Protein AF-A0A7X7D6L6-F1 (afdb_monomer)

Secondary structure (DSSP, 8-state):
--THHHHHHHHHHHHHHHHHHS-SSS----SS----TTGGGS---SSS---PPPSS-TTPPPP-PPPP-TT-SS---S--BS-S-S---TT--GGGB-HHHIIIIIHHHHHHHHHHHHHHHHHHHHHHH-HHHHHHHHHHHIIIIIHHHHHHHHHHHS--PSPP--TTTT--GGGGGGSPP---STTSTTS-GGGS-HHHHHHHHHHHHHHHHHHHHHHHHHHHHHH-HHHHHHHHHHHIIIIIHHHHHHHHHHHH-----SHHHHHHHHHT-TTS-BTTTEEEEEEEEETTEEEEEEEEEHHHHHHHHTT-HHHHHHHHHHHHHHHHHHHHHHH-TT----------

Mean predicted aligned error: 10.09 Å

pLDDT: mean 78.92, std 16.54, range [34.16, 96.88]

Foldseek 3Di:
DDPVVPVVVVLVVLLVVVLVLPQQFLPPPDPAQDADPVVVVFPDDLDDFFFDDFPDDPPDDDPLDDWQDQLPLPDCPVAADLFQQDFFDLNHHLLNHHLCLLQVFLLVLLVLLLVLLLVLLLVLCCVVPNNVVSLVLLVQLCPSFQVVCVVVLCVQQAPPDDDDDQPCPPPDPVCVSPDDGDDCDPPHPPPRSSVDDSSSSSSNSVSSLRSSSSSLSSSLSSCRSVPGNVRSLVSVLCSVLPTSLVSLQVSSCVSHVLVFQAPSSVLVSQCSPSNNDDDRAFGWGWDPPDRRDIDIDTSDHSLCSSCVSNVHVSVLSNCQRHRVQVSVQSSSCVRPVPRDDHRNDTDD

Radius of gyration: 21.15 Å; Cα contacts (8 Å, |Δi|>4): 428; chains: 1; bounding box: 46×56×63 Å

Structure (mmCIF, N/CA/C/O backbone):
data_AF-A0A7X7D6L6-F1
#
_entry.id   AF-A0A7X7D6L6-F1
#
loop_
_atom_site.group_PDB
_atom_site.id
_atom_site.type_symbol
_atom_site.label_atom_id
_atom_site.label_alt_id
_atom_site.label_comp_id
_atom_site.label_asym_id
_atom_site.label_entity_id
_atom_site.label_seq_id
_atom_site.pdbx_PDB_ins_code
_atom_site.Cartn_x
_atom_site.Cartn_y
_atom_site.Cartn_z
_atom_site.occupancy
_atom_site.B_iso_or_equiv
_atom_site.auth_seq_id
_atom_site.auth_comp_id
_atom_site.auth_asym_id
_atom_site.auth_atom_id
_atom_site.pdbx_PDB_model_num
ATOM 1 N N . MET A 1 1 ? 17.604 17.645 -42.819 1.00 42.59 1 MET A N 1
ATOM 2 C CA . MET A 1 1 ? 16.478 17.076 -42.059 1.00 42.59 1 MET A CA 1
ATOM 3 C C . MET A 1 1 ? 17.062 15.896 -41.332 1.00 42.59 1 MET A C 1
ATOM 5 O O . MET A 1 1 ? 17.534 14.982 -41.995 1.00 42.59 1 MET A O 1
ATOM 9 N N . ASP A 1 2 ? 17.229 16.051 -40.026 1.00 35.56 2 ASP A N 1
ATOM 10 C CA . ASP A 1 2 ? 17.882 15.066 -39.174 1.00 35.56 2 ASP A CA 1
ATOM 11 C C . ASP A 1 2 ? 16.851 13.970 -38.853 1.00 35.56 2 ASP A C 1
ATOM 13 O O . ASP A 1 2 ? 15.813 14.302 -38.280 1.00 35.56 2 ASP A O 1
ATOM 17 N N . PRO A 1 3 ? 17.052 12.707 -39.268 1.00 34.16 3 PRO A N 1
ATOM 18 C CA . PRO A 1 3 ? 16.069 11.645 -39.046 1.00 34.16 3 PRO A CA 1
ATOM 19 C C . PRO A 1 3 ? 15.824 11.371 -37.555 1.00 34.16 3 PRO A C 1
ATOM 21 O O . PRO A 1 3 ? 14.748 10.913 -37.189 1.00 34.16 3 PRO A O 1
ATOM 24 N N . ASN A 1 4 ? 16.780 11.731 -36.692 1.00 37.12 4 ASN A N 1
ATOM 25 C CA . ASN A 1 4 ? 16.684 11.534 -35.247 1.00 37.12 4 ASN A CA 1
ATOM 26 C C . ASN A 1 4 ? 15.754 12.531 -34.542 1.00 37.12 4 ASN A C 1
ATOM 28 O O . ASN A 1 4 ? 15.430 12.321 -33.379 1.00 37.12 4 ASN A O 1
ATOM 32 N N . SER A 1 5 ? 15.326 13.618 -35.199 1.00 42.25 5 SER A N 1
ATOM 33 C CA . SER A 1 5 ? 14.487 14.628 -34.538 1.00 42.25 5 SER A CA 1
ATOM 34 C C . SER A 1 5 ? 13.003 14.267 -34.508 1.00 42.25 5 SER A C 1
ATOM 36 O O . SER A 1 5 ? 12.242 14.955 -33.840 1.00 42.25 5 SER A O 1
ATOM 38 N N . THR A 1 6 ? 12.582 13.257 -35.276 1.00 38.47 6 THR A N 1
ATOM 39 C CA . THR A 1 6 ? 11.158 12.898 -35.426 1.00 38.47 6 THR A CA 1
ATOM 40 C C . THR A 1 6 ? 10.804 11.720 -34.515 1.00 38.47 6 THR A C 1
ATOM 42 O O . THR A 1 6 ? 9.862 11.835 -33.742 1.00 38.47 6 THR A O 1
ATOM 45 N N . GLU A 1 7 ? 11.649 10.679 -34.460 1.00 37.38 7 GLU A N 1
ATOM 46 C CA . GLU A 1 7 ? 11.515 9.569 -33.493 1.00 37.38 7 GLU A CA 1
ATOM 47 C C . GLU A 1 7 ? 11.599 10.045 -32.033 1.00 37.38 7 GLU A C 1
ATOM 49 O O . GLU A 1 7 ? 10.847 9.581 -31.181 1.00 37.38 7 GLU A O 1
ATOM 54 N N . SER A 1 8 ? 12.468 11.019 -31.728 1.00 41.66 8 SER A N 1
ATOM 55 C CA . SER A 1 8 ? 12.561 11.575 -30.372 1.00 41.66 8 SER A CA 1
ATOM 56 C C . SER A 1 8 ? 11.346 12.423 -29.989 1.00 41.66 8 SER A C 1
ATOM 58 O O . SER A 1 8 ?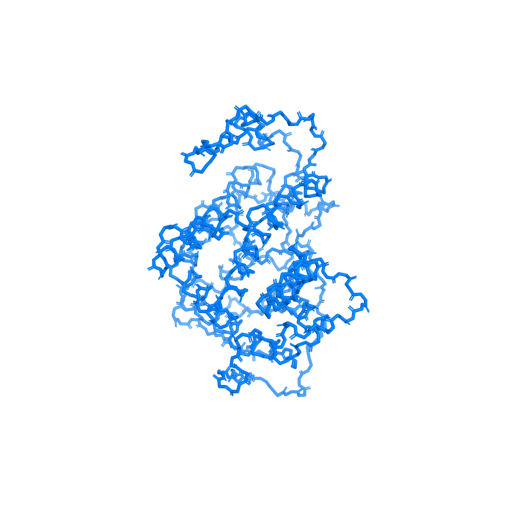 11.079 12.597 -28.808 1.00 41.66 8 SER A O 1
ATOM 60 N N . GLN A 1 9 ? 10.643 13.006 -30.965 1.00 35.34 9 GLN A N 1
ATOM 61 C CA . GLN A 1 9 ? 9.447 13.818 -30.722 1.00 35.34 9 GLN A CA 1
ATOM 62 C C . GLN A 1 9 ? 8.195 12.946 -30.579 1.00 35.34 9 GLN A C 1
ATOM 64 O O . GLN A 1 9 ? 7.362 13.245 -29.731 1.00 35.34 9 GLN A O 1
ATOM 69 N N . GLU A 1 10 ? 8.096 11.846 -31.331 1.00 39.06 10 GLU A N 1
ATOM 70 C CA . GLU A 1 10 ? 7.028 10.846 -31.184 1.00 39.06 10 GLU A CA 1
ATOM 71 C C . GLU A 1 10 ? 7.151 10.065 -29.865 1.00 39.06 10 GLU A C 1
ATOM 73 O O . GLU A 1 10 ? 6.155 9.887 -29.169 1.00 39.06 10 GLU A O 1
ATOM 78 N N . ALA A 1 11 ? 8.367 9.685 -29.452 1.00 42.91 11 ALA A N 1
ATOM 79 C CA . ALA A 1 11 ? 8.592 9.026 -28.161 1.00 42.91 11 ALA A CA 1
ATOM 80 C C . ALA A 1 11 ? 8.271 9.929 -26.953 1.00 42.91 11 ALA A C 1
ATOM 82 O O . ALA A 1 11 ? 7.794 9.442 -25.933 1.00 42.91 11 ALA A O 1
ATOM 83 N N . VAL A 1 12 ? 8.515 11.242 -27.060 1.00 44.72 12 VAL A N 1
ATOM 84 C CA . VAL A 1 12 ? 8.164 12.221 -26.014 1.00 44.72 12 VAL A CA 1
ATOM 85 C C . VAL A 1 12 ? 6.653 12.477 -25.981 1.00 44.72 12 VAL A C 1
ATOM 87 O O . VAL A 1 12 ? 6.075 12.506 -24.901 1.00 44.72 12 VAL A O 1
ATOM 90 N N . ALA A 1 13 ? 5.995 12.574 -27.141 1.00 44.78 13 ALA A N 1
ATOM 91 C CA . ALA A 1 13 ? 4.538 12.711 -27.218 1.00 44.78 13 ALA A CA 1
ATOM 92 C C . ALA A 1 13 ? 3.795 11.490 -26.636 1.00 44.78 13 ALA A C 1
ATOM 94 O O . ALA A 1 13 ? 2.829 11.669 -25.899 1.00 44.78 13 ALA A O 1
ATOM 95 N N . GLY A 1 14 ? 4.283 10.267 -26.882 1.00 47.78 14 GLY A N 1
ATOM 96 C CA . GLY A 1 14 ? 3.712 9.051 -26.285 1.00 47.78 14 GLY A CA 1
ATOM 97 C C . GLY A 1 14 ? 3.912 8.947 -24.766 1.00 47.78 14 GLY A C 1
ATOM 98 O O . GLY A 1 14 ? 3.090 8.354 -24.075 1.00 47.78 14 GLY A O 1
ATOM 99 N N . ILE A 1 15 ? 4.966 9.558 -24.208 1.00 52.25 15 ILE A N 1
ATOM 100 C CA . ILE A 1 15 ? 5.156 9.643 -22.749 1.00 52.25 15 ILE A CA 1
ATOM 101 C C . ILE A 1 15 ? 4.142 10.605 -22.124 1.00 52.25 15 ILE A C 1
ATOM 103 O O . ILE A 1 15 ? 3.559 10.269 -21.096 1.00 52.25 15 ILE A O 1
ATOM 107 N N . ASP A 1 16 ? 3.895 11.763 -22.738 1.00 53.56 16 ASP A N 1
ATOM 108 C CA . ASP A 1 16 ? 2.907 12.726 -22.236 1.00 53.56 16 ASP A CA 1
ATOM 109 C C . ASP A 1 16 ? 1.474 12.156 -22.301 1.00 53.56 16 ASP A C 1
ATOM 111 O O . ASP A 1 16 ? 0.698 12.331 -21.359 1.00 53.56 16 ASP A O 1
ATOM 115 N N . GLU A 1 17 ? 1.131 11.414 -23.363 1.00 54.09 17 GLU A N 1
ATOM 116 C CA . GLU A 1 17 ? -0.145 10.688 -23.475 1.00 54.09 17 GLU A CA 1
ATOM 117 C C . GLU A 1 17 ? -0.249 9.547 -22.446 1.00 54.09 17 GLU A C 1
ATOM 119 O O . GLU A 1 17 ? -1.267 9.439 -21.758 1.00 54.09 17 GLU A O 1
ATOM 124 N N . LEU A 1 18 ? 0.819 8.768 -22.228 1.00 54.56 18 LEU A N 1
ATOM 125 C CA . LEU A 1 18 ? 0.865 7.751 -21.173 1.00 54.56 18 LEU A CA 1
ATOM 126 C C . LEU A 1 18 ? 0.695 8.356 -19.777 1.00 54.56 18 LEU A C 1
ATOM 128 O O . LEU A 1 18 ? -0.047 7.799 -18.975 1.00 54.56 18 LEU A O 1
ATOM 132 N N . LEU A 1 19 ? 1.367 9.464 -19.463 1.00 55.91 19 LEU A N 1
ATOM 133 C CA . LEU A 1 19 ? 1.229 10.152 -18.175 1.00 55.91 19 LEU A CA 1
ATOM 134 C C . LEU A 1 19 ? -0.179 10.749 -18.003 1.00 55.91 19 LEU A C 1
ATOM 136 O O . LEU A 1 19 ? -0.683 10.825 -16.883 1.00 55.91 19 LEU A O 1
ATOM 140 N N . ALA A 1 20 ? -0.844 11.119 -19.102 1.00 54.38 20 ALA A N 1
ATOM 141 C CA . ALA A 1 20 ? -2.228 11.585 -19.093 1.00 54.38 20 ALA A CA 1
ATOM 142 C C . ALA A 1 20 ? -3.265 10.454 -18.936 1.00 54.38 20 ALA A C 1
ATOM 144 O O . ALA A 1 20 ? -4.338 10.708 -18.382 1.00 54.38 20 ALA A O 1
ATOM 145 N N . ILE A 1 21 ? -2.966 9.234 -19.411 1.00 51.28 21 ILE A N 1
ATOM 146 C CA . ILE A 1 21 ? -3.806 8.027 -19.263 1.00 51.28 21 ILE A CA 1
ATOM 147 C C . ILE A 1 21 ? -3.567 7.374 -17.903 1.00 51.28 21 ILE A C 1
ATOM 149 O O . ILE A 1 21 ? -4.507 7.091 -17.163 1.00 51.28 21 ILE A O 1
ATOM 153 N N . ARG A 1 22 ? -2.299 7.169 -17.543 1.00 51.44 22 ARG A N 1
ATOM 154 C CA . ARG A 1 22 ? -1.856 6.660 -16.248 1.00 51.44 22 ARG A CA 1
ATOM 155 C C . ARG A 1 22 ? -1.868 7.800 -15.237 1.00 51.44 22 ARG A C 1
ATOM 157 O O . ARG A 1 22 ? -0.837 8.121 -14.652 1.00 51.44 22 ARG A O 1
ATOM 164 N N . LYS A 1 23 ? -3.045 8.418 -15.061 1.00 51.19 23 LYS A N 1
ATOM 165 C CA . LYS A 1 23 ? -3.282 9.386 -13.991 1.00 51.19 23 LYS A CA 1
ATOM 166 C C . LYS A 1 23 ? -2.990 8.678 -12.683 1.00 51.19 23 LYS A C 1
ATOM 168 O O . LYS A 1 23 ? -3.673 7.706 -12.364 1.00 51.19 23 LYS A O 1
ATOM 173 N N . PRO A 1 24 ? -1.956 9.104 -11.965 1.00 42.78 24 PRO A N 1
ATOM 174 C CA . PRO A 1 24 ? -1.588 8.444 -10.734 1.00 42.78 24 PRO A CA 1
ATOM 175 C C . PRO A 1 24 ? -2.726 8.539 -9.695 1.00 42.78 24 PRO A C 1
ATOM 177 O O . PRO A 1 24 ? -3.400 9.564 -9.575 1.00 42.78 24 PRO A O 1
ATOM 180 N N . GLY A 1 25 ? -2.980 7.432 -8.993 1.00 42.34 25 GLY A N 1
ATOM 181 C CA . GLY A 1 25 ? -4.180 7.224 -8.173 1.00 42.34 25 GLY A CA 1
ATOM 182 C C . GLY A 1 25 ? -5.239 6.372 -8.886 1.00 42.34 25 GLY A C 1
ATOM 183 O O . GLY A 1 25 ? -5.228 6.220 -10.102 1.00 42.34 25 GLY A O 1
ATOM 184 N N . ALA A 1 26 ? -6.162 5.772 -8.135 1.00 41.03 26 ALA A N 1
ATOM 185 C CA . ALA A 1 26 ? -7.178 4.853 -8.670 1.00 41.03 26 ALA A CA 1
ATOM 186 C C . ALA A 1 26 ? -8.345 5.580 -9.390 1.00 41.03 26 ALA A C 1
ATOM 188 O O . ALA A 1 26 ? -9.522 5.332 -9.140 1.00 41.03 26 ALA A O 1
ATOM 189 N N . HIS A 1 27 ? -8.013 6.519 -10.278 1.00 50.25 27 HIS A N 1
ATOM 190 C CA . HIS A 1 27 ? -8.945 7.469 -10.901 1.00 50.25 27 HIS A CA 1
ATOM 191 C C . HIS A 1 27 ? -9.197 7.205 -12.374 1.00 50.25 27 HIS A C 1
ATOM 193 O O . HIS A 1 27 ? -9.282 8.130 -13.186 1.00 50.25 27 HIS A O 1
ATOM 199 N N . LEU A 1 28 ? -9.353 5.941 -12.735 1.00 43.03 28 LEU A N 1
ATOM 200 C CA . LEU A 1 28 ? -9.865 5.612 -14.053 1.00 43.03 28 LEU A CA 1
ATOM 201 C C . LEU A 1 28 ? -11.390 5.613 -13.997 1.00 43.03 28 LEU A C 1
ATOM 203 O O . LEU A 1 28 ? -12.036 4.579 -13.897 1.00 43.03 28 LEU A O 1
ATOM 207 N N . GLU A 1 29 ? -11.961 6.814 -14.078 1.00 43.88 29 GLU A N 1
ATOM 208 C CA . GLU A 1 29 ? -13.326 7.017 -14.580 1.00 43.88 29 GLU A CA 1
ATOM 209 C C . GLU A 1 29 ? -13.290 7.254 -16.098 1.00 43.88 29 GLU A C 1
ATOM 211 O O . GLU A 1 29 ? -13.886 8.191 -16.626 1.00 43.88 29 GLU A O 1
ATOM 216 N N . ALA A 1 30 ? -12.501 6.454 -16.817 1.00 40.66 30 ALA A N 1
ATOM 217 C CA . ALA A 1 30 ? -12.430 6.548 -18.265 1.00 40.66 30 ALA A CA 1
ATOM 218 C C . ALA A 1 30 ? -13.547 5.689 -18.877 1.00 40.66 30 ALA A C 1
ATOM 220 O O . ALA A 1 30 ? -13.444 4.468 -18.935 1.00 40.66 30 ALA A O 1
ATOM 221 N N . GLU A 1 31 ? -14.617 6.335 -19.350 1.00 41.00 31 GLU A N 1
ATOM 222 C CA . GLU A 1 31 ? -15.642 5.702 -20.198 1.00 41.00 31 GLU A CA 1
ATOM 223 C C . GLU A 1 31 ? -15.111 5.366 -21.611 1.00 41.00 31 GLU A C 1
ATOM 225 O O . GLU A 1 31 ? -15.777 4.665 -22.375 1.00 41.00 31 GLU A O 1
ATOM 230 N N . GLU A 1 32 ? -13.912 5.839 -21.971 1.00 42.28 32 GLU A N 1
ATOM 231 C CA . GLU A 1 32 ? -13.300 5.644 -23.287 1.00 42.28 32 GLU A CA 1
ATOM 232 C C . GLU A 1 32 ? -11.989 4.854 -23.198 1.00 42.28 32 GLU A C 1
ATOM 234 O O . GLU A 1 32 ? -11.058 5.226 -22.485 1.00 42.28 32 GLU A O 1
ATOM 239 N N . VAL A 1 33 ? -11.924 3.764 -23.970 1.00 47.44 33 VAL A N 1
ATOM 240 C CA . VAL A 1 33 ? -10.724 2.940 -24.139 1.00 47.44 33 VAL A CA 1
ATOM 241 C C . VAL A 1 33 ? -9.710 3.709 -24.981 1.00 47.44 33 VAL A C 1
ATOM 243 O O . VAL A 1 33 ? -9.940 3.923 -26.174 1.00 47.44 33 VAL A O 1
ATOM 246 N N . VAL A 1 34 ? -8.582 4.102 -24.388 1.00 49.16 34 VAL A N 1
ATOM 247 C CA . VAL A 1 34 ? -7.483 4.743 -25.124 1.00 49.16 34 VAL A CA 1
ATOM 248 C C . VAL A 1 34 ? -6.481 3.662 -25.512 1.00 49.16 34 VAL A C 1
ATOM 250 O O . VAL A 1 34 ? -5.598 3.296 -24.740 1.00 49.16 34 VAL A O 1
ATOM 253 N N . ALA A 1 35 ? -6.657 3.099 -26.707 1.00 46.00 35 ALA A N 1
ATOM 254 C CA . ALA A 1 35 ? -5.664 2.214 -27.301 1.00 46.00 35 ALA A CA 1
ATOM 255 C C . ALA A 1 35 ? -4.511 3.068 -27.850 1.00 46.00 35 ALA A C 1
ATOM 257 O O . ALA A 1 35 ? -4.690 3.774 -28.841 1.00 46.00 35 ALA A O 1
ATOM 258 N N . ASP A 1 36 ? -3.355 3.007 -27.195 1.00 50.16 36 ASP A N 1
ATOM 259 C CA . ASP A 1 36 ? -2.135 3.717 -27.588 1.00 50.16 36 ASP A CA 1
ATOM 260 C C . ASP A 1 36 ? -1.069 2.712 -28.075 1.00 50.16 36 ASP A C 1
ATOM 262 O O . ASP A 1 36 ? -0.787 1.699 -27.421 1.00 50.16 36 ASP A O 1
ATOM 266 N N . ASP A 1 37 ? -0.471 3.001 -29.234 1.00 47.66 37 ASP A N 1
ATOM 267 C CA . ASP A 1 37 ? 0.610 2.233 -29.862 1.00 47.66 37 ASP A CA 1
ATOM 268 C C . ASP A 1 37 ? 1.856 2.119 -28.953 1.00 47.66 37 ASP A C 1
ATOM 270 O O . ASP A 1 37 ? 2.634 1.169 -29.083 1.00 47.66 37 ASP A O 1
ATOM 274 N N . PHE A 1 38 ? 2.035 3.019 -27.977 1.00 50.28 38 PHE A N 1
ATOM 275 C CA . PHE A 1 38 ? 3.109 2.938 -26.981 1.00 50.28 38 PHE A CA 1
ATOM 276 C C . PHE A 1 38 ? 2.906 1.813 -25.957 1.00 50.28 38 PHE A C 1
ATOM 278 O O . PHE A 1 38 ? 3.860 1.145 -25.548 1.00 50.28 38 PHE A O 1
ATOM 285 N N . VAL A 1 39 ? 1.663 1.536 -25.566 1.00 51.25 39 VAL A N 1
ATOM 286 C CA . VAL A 1 39 ? 1.352 0.477 -24.599 1.00 51.25 39 VAL A CA 1
ATOM 287 C C . VAL A 1 39 ? 1.760 -0.889 -25.171 1.00 51.25 39 VAL A C 1
ATOM 289 O O . VAL A 1 39 ? 2.275 -1.742 -24.444 1.00 51.25 39 VAL A O 1
ATOM 292 N N . LEU A 1 40 ? 1.647 -1.069 -26.493 1.00 50.12 40 LEU A N 1
ATOM 293 C CA . LEU A 1 40 ? 2.130 -2.245 -27.231 1.00 50.12 40 LEU A CA 1
ATOM 294 C C . LEU A 1 40 ? 3.665 -2.393 -27.236 1.00 50.12 40 LEU A C 1
ATOM 296 O O . LEU A 1 40 ? 4.161 -3.488 -27.498 1.00 50.12 40 LEU A O 1
ATOM 300 N N . MET A 1 41 ? 4.417 -1.330 -26.927 1.00 55.50 41 MET A N 1
ATOM 301 C CA . MET A 1 41 ? 5.885 -1.332 -26.850 1.00 55.50 41 MET A CA 1
ATOM 302 C C . MET A 1 41 ? 6.434 -1.603 -25.443 1.00 55.50 41 MET A C 1
ATOM 304 O O . MET A 1 41 ? 7.648 -1.760 -25.283 1.00 55.50 41 MET A O 1
ATOM 308 N N . LEU A 1 42 ? 5.577 -1.701 -24.419 1.00 63.84 42 LEU A N 1
ATOM 309 C CA . LEU A 1 42 ? 6.014 -2.088 -23.079 1.00 63.84 42 LEU A CA 1
ATOM 310 C C . LEU A 1 42 ? 6.639 -3.486 -23.131 1.00 63.84 42 LEU A C 1
ATOM 312 O O . LEU A 1 42 ? 5.991 -4.448 -23.533 1.00 63.84 42 LEU A O 1
ATOM 316 N N . GLY A 1 43 ? 7.900 -3.611 -22.710 1.00 64.31 43 GLY A N 1
ATOM 317 C CA . GLY A 1 43 ? 8.571 -4.906 -22.604 1.00 64.31 43 GLY A CA 1
ATOM 318 C C . GLY A 1 43 ? 7.853 -5.808 -21.598 1.00 64.31 43 GLY A C 1
ATOM 319 O O . GLY A 1 43 ? 8.064 -5.667 -20.391 1.00 64.31 43 GLY A O 1
ATOM 320 N N . VAL A 1 44 ? 6.992 -6.699 -22.096 1.00 76.00 44 VAL A N 1
ATOM 321 C CA . VAL A 1 44 ? 6.205 -7.647 -21.301 1.00 76.00 44 VAL A CA 1
ATOM 322 C C . VAL A 1 44 ? 6.160 -9.017 -21.982 1.00 76.00 44 VAL A C 1
ATOM 324 O O . VAL A 1 44 ? 5.743 -9.146 -23.132 1.00 76.00 44 VAL A O 1
ATOM 327 N N . ASP A 1 45 ? 6.582 -10.067 -21.273 1.00 77.44 45 ASP A N 1
ATOM 328 C CA . ASP A 1 45 ? 6.393 -11.452 -21.715 1.00 77.44 45 ASP A CA 1
ATOM 329 C C . ASP A 1 45 ? 4.964 -11.914 -21.407 1.00 77.44 45 ASP A C 1
ATOM 331 O O . ASP A 1 45 ? 4.619 -12.199 -20.258 1.00 77.44 45 ASP A O 1
ATOM 335 N N . LEU A 1 46 ? 4.134 -11.997 -22.442 1.00 79.81 46 LEU A N 1
ATOM 336 C CA . LEU A 1 46 ? 2.738 -12.442 -22.366 1.00 79.81 46 LEU A CA 1
ATOM 337 C C . LEU A 1 46 ? 2.571 -13.936 -22.666 1.00 79.81 46 LEU A C 1
ATOM 339 O O . LEU A 1 46 ? 1.455 -14.441 -22.717 1.00 79.81 46 LEU A O 1
ATOM 343 N N . VAL A 1 47 ? 3.667 -14.650 -22.919 1.00 77.38 47 VAL A N 1
ATOM 344 C CA . VAL A 1 47 ? 3.635 -16.052 -23.344 1.00 77.38 47 VAL A CA 1
ATOM 345 C C . VAL A 1 47 ? 4.088 -16.966 -22.211 1.00 77.38 47 VAL A C 1
ATOM 347 O O . VAL A 1 47 ? 3.468 -18.005 -21.986 1.00 77.38 47 VAL A O 1
ATOM 350 N N . ASN A 1 48 ? 5.141 -16.594 -21.477 1.00 78.56 48 ASN A N 1
ATOM 351 C CA . ASN A 1 48 ? 5.767 -17.461 -20.475 1.00 78.56 48 ASN A CA 1
ATOM 352 C C . ASN A 1 48 ? 5.637 -16.902 -19.054 1.00 78.56 48 ASN A C 1
ATOM 354 O O . ASN A 1 48 ? 6.629 -16.574 -18.402 1.00 78.56 48 ASN A O 1
ATOM 358 N N . PHE A 1 49 ? 4.413 -16.850 -18.532 1.00 79.88 49 PHE A N 1
ATOM 359 C CA . PHE A 1 49 ? 4.166 -16.532 -17.125 1.00 79.88 49 PHE A CA 1
ATOM 360 C C . PHE A 1 49 ? 3.435 -17.677 -16.405 1.00 79.88 49 PHE A C 1
ATOM 362 O O . PHE A 1 49 ? 2.682 -18.432 -17.031 1.00 79.88 49 PHE A O 1
ATOM 369 N N . PRO A 1 50 ? 3.677 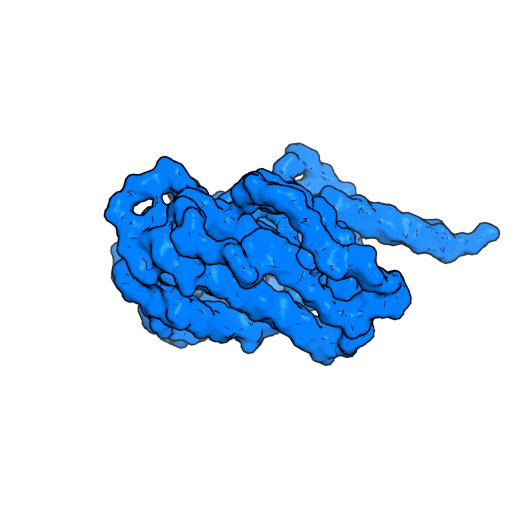-17.868 -15.093 1.00 78.06 50 PRO A N 1
ATOM 370 C CA . PRO A 1 50 ? 2.986 -18.897 -14.329 1.00 78.06 50 PRO A CA 1
ATOM 371 C C . PRO A 1 50 ? 1.490 -18.583 -14.275 1.00 78.06 50 PRO A C 1
ATOM 373 O O . PRO A 1 50 ? 1.119 -17.446 -14.014 1.00 78.06 50 PRO A O 1
ATOM 376 N N . LYS A 1 51 ? 0.645 -19.599 -14.473 1.00 83.19 51 LYS A N 1
ATOM 377 C CA . LYS A 1 51 ? -0.795 -19.523 -14.204 1.00 83.19 51 LYS A CA 1
ATOM 378 C C . LYS A 1 51 ? -1.106 -20.387 -12.992 1.00 83.19 51 LYS A C 1
ATOM 380 O O . LYS A 1 51 ? -0.866 -21.595 -13.022 1.00 83.19 51 LYS A O 1
ATOM 385 N N . PHE A 1 52 ? -1.605 -19.780 -11.918 1.00 82.81 52 PHE A N 1
ATOM 386 C CA . PHE A 1 52 ? -2.022 -20.546 -10.743 1.00 82.81 52 PHE A CA 1
ATOM 387 C C . PHE A 1 52 ? -3.332 -21.292 -11.028 1.00 82.81 52 PHE A C 1
ATOM 389 O O . PHE A 1 52 ? -4.229 -20.725 -11.658 1.00 82.81 52 PHE A O 1
ATOM 396 N N . PRO A 1 53 ? -3.454 -22.559 -10.592 1.00 83.44 53 PRO A N 1
ATOM 397 C CA . PRO A 1 53 ? -4.703 -23.292 -10.716 1.00 83.44 53 PRO A CA 1
ATOM 398 C C . PRO A 1 53 ? -5.768 -22.672 -9.806 1.00 83.44 53 PRO A C 1
ATOM 400 O O . PRO A 1 53 ? -5.473 -22.298 -8.670 1.00 83.44 53 PRO A O 1
ATOM 403 N N . LYS A 1 54 ? -7.010 -22.609 -10.294 1.00 85.38 54 LYS A N 1
ATOM 404 C CA . LYS A 1 54 ? -8.170 -22.331 -9.443 1.00 85.38 54 LYS A CA 1
ATOM 405 C C . LYS A 1 54 ? -8.486 -23.578 -8.614 1.00 85.38 54 LYS A C 1
ATOM 407 O O . LYS A 1 54 ? -8.383 -24.700 -9.111 1.00 85.38 54 LYS A O 1
ATOM 412 N N . ALA A 1 55 ? -8.859 -23.384 -7.355 1.00 84.62 55 ALA A N 1
ATOM 413 C CA . ALA A 1 55 ? -9.245 -24.457 -6.440 1.00 84.62 55 ALA A CA 1
ATOM 414 C C . ALA A 1 55 ? -10.676 -24.966 -6.692 1.00 84.62 55 ALA A C 1
ATOM 416 O O . ALA A 1 55 ? -11.035 -26.053 -6.239 1.00 84.62 55 ALA A O 1
ATOM 417 N N . VAL A 1 56 ? -11.484 -24.199 -7.428 1.00 85.12 56 VAL A N 1
ATOM 418 C CA . VAL A 1 56 ? -12.848 -24.560 -7.826 1.00 85.12 56 VAL A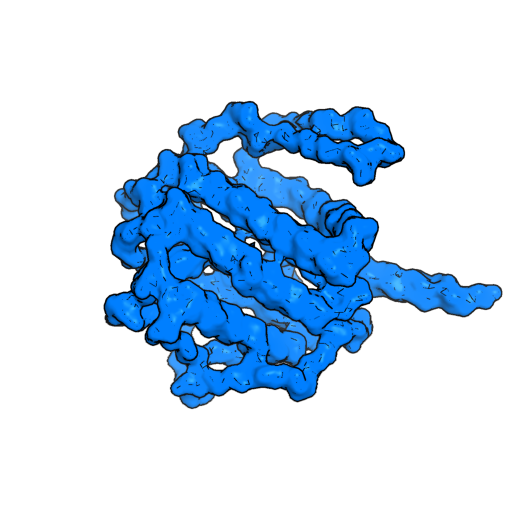 CA 1
ATOM 419 C C . VAL A 1 56 ? -13.015 -24.501 -9.344 1.00 85.12 56 VAL A C 1
ATOM 421 O O . VAL A 1 56 ? -12.215 -23.890 -10.051 1.00 85.12 56 VAL A O 1
ATOM 424 N N . ASP A 1 57 ? -14.053 -25.175 -9.834 1.00 83.25 57 ASP A N 1
ATOM 425 C CA . ASP A 1 57 ? -14.429 -25.198 -11.248 1.00 83.25 57 ASP A CA 1
ATOM 426 C C . ASP A 1 57 ? -14.988 -23.837 -11.705 1.00 83.25 57 ASP A C 1
ATOM 428 O O . ASP A 1 57 ? -15.642 -23.145 -10.924 1.00 83.25 57 ASP A O 1
ATOM 432 N N . ASP A 1 58 ? -14.789 -23.477 -12.978 1.00 78.69 58 ASP A N 1
ATOM 433 C CA . ASP A 1 58 ? -15.245 -22.199 -13.556 1.00 78.69 58 ASP A CA 1
ATOM 434 C C . ASP A 1 58 ? -16.779 -22.017 -13.533 1.00 78.69 58 ASP A C 1
ATOM 436 O O . ASP A 1 58 ? -17.278 -20.910 -13.727 1.00 78.69 58 ASP A O 1
ATOM 440 N N . THR A 1 59 ? -17.549 -23.084 -13.291 1.00 81.31 59 THR A N 1
ATOM 441 C CA . THR A 1 59 ? -19.006 -23.013 -13.096 1.00 81.31 59 THR A CA 1
ATOM 442 C C . THR A 1 59 ? -19.421 -22.529 -11.704 1.00 81.31 59 THR A C 1
ATOM 444 O O . THR A 1 59 ? -20.597 -22.212 -11.502 1.00 81.31 59 THR A O 1
ATOM 447 N N . VAL A 1 60 ? -18.496 -22.462 -10.739 1.00 83.50 60 VAL A N 1
ATOM 448 C CA . VAL A 1 60 ? -18.776 -21.954 -9.392 1.00 83.50 60 VAL A CA 1
ATOM 449 C C . VAL A 1 60 ? -18.851 -20.432 -9.430 1.00 83.50 60 VAL A C 1
ATOM 451 O O . VAL A 1 60 ? -17.879 -19.745 -9.729 1.00 83.50 60 VAL A O 1
ATOM 454 N N . THR A 1 61 ? -20.020 -19.895 -9.091 1.00 76.56 61 THR A N 1
ATOM 455 C CA . THR A 1 61 ? -20.241 -18.451 -8.981 1.00 76.56 61 THR A CA 1
ATOM 456 C C . THR A 1 61 ? -20.205 -18.012 -7.526 1.00 76.56 61 THR A C 1
ATOM 458 O O . THR A 1 61 ? -20.871 -18.618 -6.683 1.00 76.56 61 THR A O 1
ATOM 461 N N . PHE A 1 62 ? -19.517 -16.910 -7.254 1.00 76.31 62 PHE A N 1
ATOM 462 C CA . PHE A 1 62 ? -19.527 -16.252 -5.953 1.00 76.31 62 PHE A CA 1
ATOM 463 C C . PHE A 1 62 ? -20.501 -15.071 -6.017 1.00 76.31 62 PHE A C 1
ATOM 465 O O . PHE A 1 62 ? -20.430 -14.288 -6.968 1.00 76.31 62 PHE A O 1
A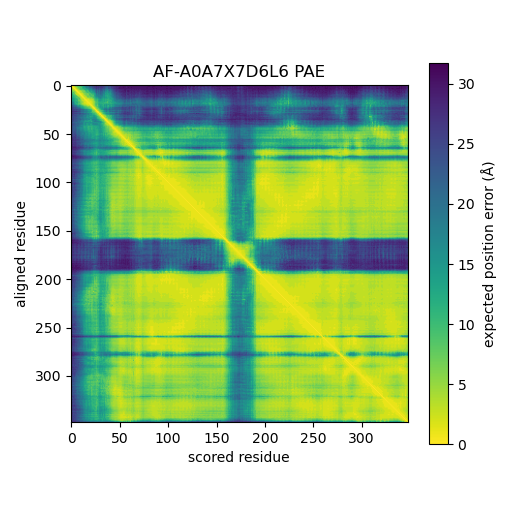TOM 472 N N . PRO A 1 63 ? -21.459 -14.949 -5.081 1.00 71.25 63 PRO A N 1
ATOM 473 C CA . PRO A 1 63 ? -22.319 -13.777 -5.046 1.00 71.25 63 PRO A CA 1
ATOM 474 C C . PRO A 1 63 ? -21.455 -12.538 -4.808 1.00 71.25 63 PRO A C 1
ATOM 476 O O . PRO A 1 63 ? -20.517 -12.590 -4.014 1.00 71.25 63 PRO A O 1
ATOM 479 N N . LEU A 1 64 ? -21.791 -11.429 -5.473 1.00 66.75 64 LEU A N 1
ATOM 480 C CA . LEU A 1 64 ? -21.196 -10.142 -5.137 1.00 66.75 64 LEU A CA 1
ATOM 481 C C . LEU A 1 64 ? -21.495 -9.874 -3.660 1.00 66.75 64 LEU A C 1
ATOM 483 O O . LEU A 1 64 ? -22.662 -9.776 -3.262 1.00 66.75 64 LEU A O 1
ATOM 487 N N . ALA A 1 65 ? -20.442 -9.831 -2.852 1.00 66.56 65 ALA A N 1
ATOM 488 C CA . ALA A 1 65 ? -20.563 -9.474 -1.457 1.00 66.56 65 ALA A CA 1
ATOM 489 C C . ALA A 1 65 ? -20.850 -7.970 -1.337 1.00 66.56 65 ALA A C 1
ATOM 491 O O . ALA A 1 65 ? -20.825 -7.231 -2.323 1.00 66.56 65 ALA A O 1
ATOM 492 N N . ARG A 1 66 ? -21.183 -7.497 -0.133 1.00 71.06 66 ARG A N 1
ATOM 493 C CA . ARG A 1 66 ? -21.364 -6.054 0.076 1.00 71.06 66 ARG A CA 1
ATOM 494 C C . ARG A 1 66 ? -20.094 -5.300 -0.350 1.00 71.06 66 ARG A C 1
ATOM 496 O O . ARG A 1 66 ? -18.997 -5.833 -0.213 1.00 71.06 66 ARG A O 1
ATOM 503 N N . MET A 1 67 ? -20.255 -4.058 -0.792 1.00 77.31 67 MET A N 1
ATOM 504 C CA . MET A 1 67 ? -19.110 -3.174 -1.014 1.00 77.31 67 MET A CA 1
ATOM 505 C C . MET A 1 67 ? -18.323 -2.977 0.283 1.00 77.31 67 MET A C 1
ATOM 507 O O . MET A 1 67 ? -18.891 -3.025 1.380 1.00 77.31 67 MET A O 1
ATOM 511 N N . ASP A 1 68 ? -17.025 -2.738 0.149 1.00 85.12 68 ASP A N 1
ATOM 512 C CA . ASP A 1 68 ? -16.172 -2.327 1.251 1.00 85.12 68 ASP A CA 1
ATOM 513 C C . ASP A 1 68 ? -16.649 -0.997 1.843 1.00 85.12 68 ASP A C 1
ATOM 515 O O . ASP A 1 68 ? -16.864 -0.014 1.129 1.00 85.12 68 ASP A O 1
ATOM 519 N N . VAL A 1 69 ? -16.822 -0.983 3.162 1.00 85.81 69 VAL A N 1
ATOM 520 C CA . VAL A 1 69 ? -17.355 0.153 3.922 1.00 85.81 69 VAL A CA 1
ATOM 521 C C . VAL A 1 69 ? -16.341 0.723 4.912 1.00 85.81 69 VAL A C 1
ATOM 523 O O . VAL A 1 69 ? -16.705 1.603 5.695 1.00 85.81 69 VAL A O 1
ATOM 526 N N . ARG A 1 70 ? -15.080 0.245 4.940 1.00 89.75 70 ARG A N 1
ATOM 527 C CA . ARG A 1 70 ? -14.137 0.681 5.994 1.00 89.75 70 ARG A CA 1
ATOM 528 C C . ARG A 1 70 ? -13.856 2.189 5.934 1.00 89.75 70 ARG A C 1
ATOM 530 O O . ARG A 1 70 ? -13.551 2.778 6.969 1.00 89.75 70 ARG A O 1
ATOM 537 N N . GLN A 1 71 ? -13.988 2.793 4.750 1.00 86.56 71 GLN A N 1
ATOM 538 C CA . GLN A 1 71 ? -13.781 4.212 4.446 1.00 86.56 71 GLN A CA 1
ATOM 539 C C . GLN A 1 71 ? -14.954 5.140 4.810 1.00 86.56 71 GLN A C 1
ATOM 541 O O . GLN A 1 71 ? -14.809 6.354 4.693 1.00 86.56 71 GLN A O 1
ATOM 546 N N . GLU A 1 72 ? -16.119 4.621 5.213 1.00 87.19 72 GLU A N 1
ATOM 547 C CA . GLU A 1 72 ? -17.283 5.454 5.552 1.00 87.19 72 GLU A CA 1
ATOM 548 C C . GLU A 1 72 ? -17.016 6.293 6.820 1.00 87.19 72 GLU A C 1
ATOM 550 O O . GLU A 1 72 ? -16.898 5.756 7.920 1.00 87.19 72 GLU A O 1
ATOM 555 N N . THR A 1 73 ? -16.931 7.621 6.679 1.00 77.69 73 THR A N 1
ATOM 556 C CA . THR A 1 73 ? -16.524 8.547 7.757 1.00 77.69 73 THR A CA 1
ATOM 557 C C . THR A 1 73 ? -17.660 9.021 8.669 1.00 77.69 73 THR A C 1
ATOM 559 O O . THR A 1 73 ? -17.385 9.483 9.774 1.00 77.69 73 THR A O 1
ATOM 562 N N . ASP A 1 74 ? -18.920 8.906 8.236 1.00 67.25 74 ASP A N 1
ATOM 563 C CA . ASP A 1 74 ? -20.107 9.431 8.941 1.00 67.25 74 ASP A CA 1
ATOM 564 C C . ASP A 1 74 ? -20.996 8.310 9.513 1.00 67.25 74 ASP A C 1
ATOM 566 O O . ASP A 1 74 ? -22.226 8.371 9.509 1.00 67.25 74 ASP A O 1
ATOM 570 N N . VAL A 1 75 ? -20.360 7.227 9.969 1.00 69.75 75 VAL A N 1
ATOM 571 C CA . VAL A 1 75 ? -21.039 6.088 10.594 1.00 69.75 75 VAL A CA 1
ATOM 572 C C . VAL A 1 75 ? -20.468 5.866 11.987 1.00 69.75 75 VAL A C 1
ATOM 574 O O . VAL A 1 75 ? -19.323 5.437 12.141 1.00 69.75 75 VAL A O 1
ATOM 577 N N . ASP A 1 76 ? -21.286 6.138 13.004 1.00 72.00 76 ASP A N 1
ATOM 578 C CA . ASP A 1 76 ? -20.989 5.761 14.385 1.00 72.00 76 ASP A CA 1
ATOM 579 C C . ASP A 1 76 ? -21.355 4.287 14.601 1.00 72.00 76 ASP A C 1
ATOM 581 O O . ASP A 1 76 ? -22.529 3.907 14.587 1.00 72.00 76 ASP A O 1
ATOM 585 N N . SER A 1 77 ? -20.340 3.441 14.777 1.00 76.12 77 SER A N 1
ATOM 586 C CA . SER A 1 77 ? -20.516 2.035 15.149 1.00 76.12 77 SER A CA 1
ATOM 587 C C . SER A 1 77 ? -20.672 1.832 16.662 1.00 76.12 77 SER A C 1
ATOM 589 O O . SER A 1 77 ? -20.990 0.727 17.104 1.00 76.12 77 SER A O 1
ATOM 591 N N . GLY A 1 78 ? -20.434 2.871 17.471 1.00 84.56 78 GLY A N 1
ATOM 592 C CA . GLY A 1 78 ? -20.328 2.799 18.928 1.00 84.56 78 GLY A CA 1
ATOM 593 C C . GLY A 1 78 ? -19.058 2.103 19.430 1.00 84.56 78 GLY A C 1
ATOM 594 O O . GLY A 1 78 ? -18.920 1.888 20.637 1.00 84.56 78 GLY A O 1
ATOM 595 N N . ALA A 1 79 ? -18.143 1.712 18.536 1.00 90.75 79 ALA A N 1
ATOM 596 C CA . ALA A 1 79 ? -16.876 1.101 18.903 1.00 90.75 79 ALA A CA 1
ATOM 597 C C . ALA A 1 79 ? -15.785 2.148 19.183 1.00 90.75 79 ALA A C 1
ATOM 599 O O . ALA A 1 79 ? -15.702 3.190 18.539 1.00 90.75 79 ALA A O 1
ATOM 600 N N . GLU A 1 80 ? -14.931 1.833 20.157 1.00 93.75 80 GLU A N 1
ATOM 601 C CA . GLU A 1 80 ? -13.819 2.677 20.607 1.00 93.75 80 GLU A CA 1
ATOM 602 C C . GLU A 1 80 ? -12.569 1.807 20.800 1.00 93.75 80 GLU A C 1
ATOM 604 O O . GLU A 1 80 ? -12.067 1.614 21.909 1.00 93.75 80 GLU A O 1
ATOM 609 N N . LEU A 1 81 ? -12.112 1.185 19.715 1.00 95.19 81 LEU A N 1
ATOM 610 C CA . LEU A 1 81 ? -10.924 0.339 19.717 1.00 95.19 81 LEU A CA 1
ATO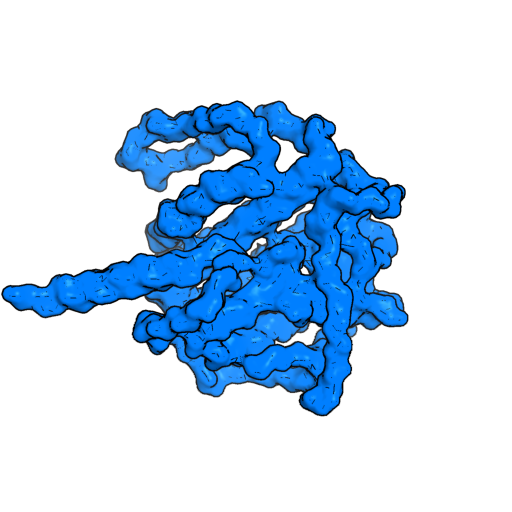M 611 C C . LEU A 1 81 ? -9.673 1.178 20.002 1.00 95.19 81 LEU A C 1
ATOM 613 O O . LEU A 1 81 ? -9.414 2.175 19.329 1.00 95.19 81 LEU A O 1
ATOM 617 N N . SER A 1 82 ? 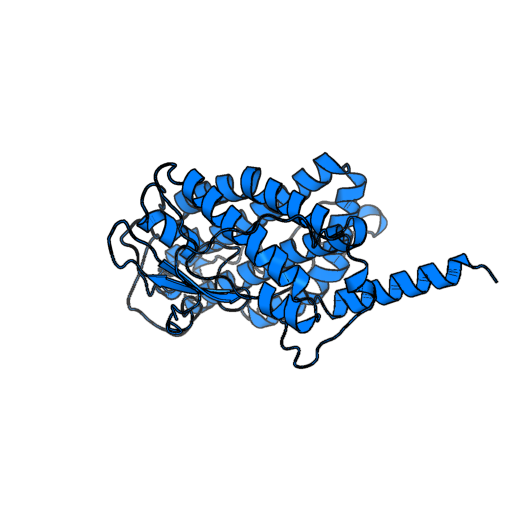-8.871 0.746 20.976 1.00 95.56 82 SER A N 1
ATOM 618 C CA . SER A 1 82 ? -7.557 1.336 21.266 1.00 95.56 82 SER A CA 1
ATOM 619 C C . SER A 1 82 ? -6.451 0.819 20.341 1.00 95.56 82 SER A C 1
ATOM 621 O O . SER A 1 82 ? -5.426 1.476 20.190 1.00 95.56 82 SER A O 1
ATOM 623 N N . ASP A 1 83 ? -6.641 -0.371 19.770 1.00 94.38 83 ASP A N 1
ATOM 624 C CA . ASP A 1 83 ? -5.792 -1.049 18.786 1.00 94.38 83 ASP A CA 1
ATOM 625 C C . ASP A 1 83 ? -6.597 -2.182 18.105 1.00 94.38 83 ASP A C 1
ATOM 627 O O . ASP A 1 83 ? -7.809 -2.282 18.314 1.00 94.38 83 ASP A O 1
ATOM 631 N N . TYR A 1 84 ? -5.955 -3.018 17.277 1.00 94.94 84 TYR A N 1
ATOM 632 C CA . TYR A 1 84 ? -6.605 -4.153 16.605 1.00 94.94 84 TYR A CA 1
ATOM 633 C C . TYR A 1 84 ? -6.103 -5.519 17.109 1.00 94.94 84 TYR A C 1
ATOM 635 O O . TYR A 1 84 ? -6.103 -6.520 16.387 1.00 94.94 84 TYR A O 1
ATOM 643 N N . SER A 1 85 ? -5.669 -5.593 18.370 1.00 94.19 85 SER A N 1
ATOM 644 C CA . SER A 1 85 ? -5.152 -6.829 18.975 1.00 94.19 85 SER A CA 1
ATOM 645 C C . SER A 1 85 ? -6.258 -7.845 19.288 1.00 94.19 85 SER A C 1
ATOM 647 O O . SER A 1 85 ? -5.999 -9.047 19.334 1.00 94.19 85 SER A O 1
ATOM 649 N N . GLY A 1 86 ? -7.495 -7.367 19.449 1.00 91.81 86 GLY A N 1
ATOM 650 C CA . GLY A 1 86 ? -8.672 -8.167 19.782 1.00 91.81 86 GLY A CA 1
ATOM 651 C C . GLY A 1 86 ? -9.214 -9.039 18.644 1.00 91.81 86 GLY A C 1
ATOM 652 O O . GLY A 1 86 ? -8.514 -9.384 17.685 1.00 91.81 86 GLY A O 1
ATOM 653 N N . GLU A 1 87 ? -10.488 -9.414 18.782 1.00 92.31 87 GLU A N 1
ATOM 654 C CA . GLU A 1 87 ? -11.200 -10.253 17.814 1.00 92.31 87 GLU A CA 1
ATOM 655 C C . GLU A 1 87 ? -11.277 -9.593 16.430 1.00 92.31 87 GLU A C 1
ATOM 657 O O . GLU A 1 87 ? -11.429 -8.375 16.304 1.00 92.31 87 GLU A O 1
ATOM 662 N N . PHE A 1 88 ? -11.180 -10.420 15.387 1.00 93.38 88 PHE A N 1
ATOM 663 C CA . PHE A 1 88 ? -11.402 -9.992 14.011 1.00 93.38 88 PHE A CA 1
ATOM 664 C C . PHE A 1 88 ? -12.841 -9.493 13.830 1.00 93.38 88 PHE A C 1
ATOM 666 O O . PHE A 1 88 ? -13.787 -10.120 14.309 1.00 93.38 88 PHE A O 1
ATOM 673 N N . ARG A 1 89 ? -13.004 -8.380 13.109 1.00 91.25 89 ARG A N 1
ATOM 674 C CA . ARG A 1 89 ? -14.307 -7.775 12.820 1.00 91.25 89 ARG A CA 1
ATOM 675 C C . ARG A 1 89 ? -14.551 -7.765 11.312 1.00 91.25 89 ARG A C 1
ATOM 677 O O . ARG A 1 89 ? -13.930 -6.949 10.640 1.00 91.25 89 ARG A O 1
ATOM 684 N N . PRO A 1 90 ? -15.440 -8.609 10.759 1.00 87.06 90 PRO A N 1
ATOM 685 C CA . PRO A 1 90 ? -15.686 -8.662 9.310 1.00 87.06 90 PRO A CA 1
ATOM 686 C C . PRO A 1 90 ? -16.257 -7.351 8.749 1.00 87.06 90 PRO A C 1
ATOM 688 O O . PRO A 1 90 ? -16.126 -7.058 7.565 1.00 87.06 90 PRO A O 1
ATOM 691 N N . ASP A 1 91 ? -16.900 -6.547 9.594 1.00 85.94 91 ASP A N 1
ATOM 692 C CA . ASP A 1 91 ? -17.440 -5.217 9.314 1.00 85.94 91 ASP A CA 1
ATOM 693 C C . ASP A 1 91 ? -16.698 -4.085 10.000 1.00 85.94 91 ASP A C 1
ATOM 695 O O . ASP A 1 91 ? -17.272 -3.023 10.230 1.00 85.94 91 ASP A O 1
ATOM 699 N N . PHE A 1 92 ? -15.408 -4.312 10.251 1.00 90.44 92 PHE A N 1
ATOM 700 C CA . PHE A 1 92 ? -14.476 -3.284 10.673 1.00 90.44 92 PHE A CA 1
ATOM 701 C C . PHE A 1 92 ? -14.654 -2.002 9.849 1.00 90.44 92 PHE A C 1
ATOM 703 O O . PHE A 1 92 ? -14.776 -2.045 8.625 1.00 90.44 92 PHE A O 1
ATOM 710 N N . ARG A 1 93 ? -14.628 -0.858 10.529 1.00 91.44 93 ARG A N 1
ATOM 711 C CA . ARG A 1 93 ? -14.527 0.470 9.919 1.00 91.44 93 ARG A CA 1
ATOM 712 C C . ARG A 1 93 ? -13.399 1.247 10.564 1.00 91.44 93 ARG A C 1
ATOM 714 O O . ARG A 1 93 ? -13.112 1.036 11.738 1.00 91.44 93 ARG A O 1
ATOM 721 N N . PHE A 1 94 ? -12.800 2.204 9.856 1.00 92.31 94 PHE A N 1
ATOM 722 C CA . PHE A 1 94 ? -11.798 3.069 10.491 1.00 92.31 94 PHE A CA 1
ATOM 723 C C . PHE A 1 94 ? -12.389 3.879 11.653 1.00 92.31 94 PHE A C 1
ATOM 725 O O . PHE A 1 94 ? -11.688 4.136 12.629 1.00 92.31 94 PHE A O 1
ATOM 732 N N . THR A 1 95 ? -13.688 4.194 11.607 1.00 92.56 95 THR A N 1
ATOM 733 C CA . THR A 1 95 ? -14.415 4.843 12.709 1.00 92.56 95 THR A CA 1
ATOM 734 C C . THR A 1 95 ? -14.601 3.960 13.950 1.00 92.56 95 THR A C 1
ATOM 736 O O . THR A 1 95 ? -14.932 4.494 15.009 1.00 92.56 95 THR A O 1
ATOM 739 N N . ASP A 1 96 ? -14.331 2.648 13.872 1.00 93.81 96 ASP A N 1
ATOM 740 C CA . ASP A 1 96 ? -14.320 1.765 15.047 1.00 93.81 96 ASP A CA 1
ATOM 741 C C . ASP A 1 96 ? -13.148 2.057 15.987 1.00 93.81 96 ASP A C 1
ATOM 743 O O . ASP A 1 96 ? -13.198 1.685 17.163 1.00 93.81 96 ASP A O 1
ATOM 747 N N . PHE A 1 97 ? -12.077 2.676 15.485 1.00 94.50 97 PHE A N 1
ATOM 748 C CA . PHE A 1 97 ? -10.988 3.155 16.324 1.00 94.50 97 PHE A CA 1
ATOM 749 C C . PHE A 1 97 ? -11.414 4.391 17.113 1.00 94.50 97 PHE A C 1
ATOM 751 O O . PHE A 1 97 ? -12.177 5.241 16.641 1.00 94.50 97 PHE A O 1
ATOM 758 N N . SER A 1 98 ? -10.887 4.513 18.330 1.00 94.00 98 SER A N 1
ATOM 759 C CA . SER A 1 98 ? -11.028 5.751 19.085 1.00 94.00 98 SER A CA 1
ATOM 760 C C . SER A 1 98 ? -10.256 6.887 18.419 1.00 94.00 98 SER A C 1
ATOM 762 O O . SER A 1 98 ? -9.275 6.654 17.709 1.00 94.00 98 SER A O 1
ATOM 764 N N . SER A 1 99 ? -10.662 8.137 18.665 1.00 91.81 99 SER A N 1
ATOM 765 C CA . SER A 1 99 ? -9.916 9.302 18.160 1.00 91.81 99 SER A CA 1
ATOM 766 C C . SER A 1 99 ? -8.457 9.277 18.624 1.00 91.81 99 SER A C 1
ATOM 768 O O . SER A 1 99 ? -7.555 9.577 17.850 1.00 91.81 99 SER A O 1
ATOM 770 N N . GLU A 1 100 ? -8.215 8.845 19.866 1.00 93.12 100 GLU A N 1
ATOM 771 C CA . GLU A 1 100 ? -6.864 8.668 20.404 1.00 93.12 100 GLU A CA 1
ATOM 772 C C . GLU A 1 100 ? -6.077 7.614 19.614 1.00 93.12 100 GLU A C 1
ATOM 774 O O . GLU A 1 100 ? -4.924 7.856 19.259 1.00 93.12 100 GLU A O 1
ATOM 779 N N . ALA A 1 101 ? -6.679 6.464 19.292 1.00 94.88 101 ALA A N 1
ATOM 780 C CA . ALA A 1 101 ? -6.016 5.418 18.515 1.00 94.88 101 ALA A CA 1
ATOM 781 C C . ALA A 1 101 ? -5.732 5.863 17.074 1.00 94.88 101 ALA A C 1
ATOM 783 O O . ALA A 1 101 ? -4.639 5.626 16.560 1.00 94.88 101 ALA A O 1
ATOM 784 N N . LEU A 1 102 ? -6.670 6.555 16.426 1.00 93.12 102 LEU A N 1
ATOM 785 C CA . LEU A 1 102 ? -6.444 7.117 15.094 1.00 93.12 102 LEU A CA 1
ATOM 786 C C . LEU A 1 102 ? -5.278 8.115 15.099 1.00 93.12 102 LEU A C 1
ATOM 788 O O . LEU A 1 102 ? -4.356 7.971 14.298 1.00 93.12 102 LEU A O 1
ATOM 792 N N . ALA A 1 103 ? -5.278 9.066 16.037 1.00 90.38 103 ALA A N 1
ATOM 793 C CA . ALA A 1 103 ? -4.262 10.112 16.135 1.00 90.38 103 ALA A CA 1
ATOM 794 C C . ALA A 1 103 ? -2.873 9.577 16.519 1.00 90.38 103 ALA A C 1
ATOM 796 O O . ALA A 1 103 ? -1.869 9.971 15.935 1.00 90.38 103 ALA A O 1
ATOM 797 N N . THR A 1 104 ? -2.798 8.675 17.501 1.00 89.81 104 THR A N 1
ATOM 798 C CA . THR A 1 104 ? -1.515 8.242 18.088 1.00 89.81 104 THR A CA 1
ATOM 799 C C . THR A 1 104 ? -0.963 6.951 17.492 1.00 89.81 104 THR A C 1
ATOM 801 O O . THR A 1 104 ? 0.213 6.643 17.693 1.00 89.81 104 THR A O 1
ATOM 804 N N . ARG A 1 105 ? -1.783 6.182 16.761 1.00 93.50 105 ARG A N 1
ATOM 805 C CA . ARG A 1 105 ? -1.375 4.899 16.168 1.00 93.50 105 ARG A CA 1
ATOM 806 C C . ARG A 1 105 ? -1.565 4.878 14.666 1.00 93.50 105 ARG A C 1
ATOM 808 O O . ARG A 1 105 ? -0.588 4.620 13.974 1.00 93.50 105 ARG A O 1
ATOM 815 N N . TYR A 1 106 ? -2.776 5.141 14.173 1.00 92.69 106 TYR A N 1
ATOM 816 C CA . TYR A 1 106 ? -3.091 4.941 12.755 1.00 92.69 106 TYR A CA 1
ATOM 817 C C . TYR A 1 106 ? -2.395 5.971 11.857 1.00 92.69 106 TYR A C 1
ATOM 819 O O . TYR A 1 106 ? -1.750 5.583 10.886 1.00 92.69 106 TYR A O 1
ATOM 827 N N . VAL A 1 107 ? -2.460 7.261 12.196 1.00 90.00 107 VAL A N 1
ATOM 828 C CA . VAL A 1 107 ? -1.773 8.319 11.434 1.00 90.00 107 VAL A CA 1
ATOM 829 C C . VAL A 1 107 ? -0.252 8.075 11.384 1.00 90.00 107 VAL A C 1
ATOM 831 O O . VAL A 1 107 ? 0.282 7.939 10.282 1.00 90.00 107 VAL A O 1
ATOM 834 N N . PRO A 1 108 ? 0.452 7.861 12.516 1.00 88.56 108 PRO A N 1
ATOM 835 C CA . PRO A 1 108 ? 1.867 7.488 12.479 1.00 88.56 108 PRO A CA 1
ATOM 836 C C . PRO A 1 108 ? 2.147 6.194 11.703 1.00 88.56 108 PRO A C 1
ATOM 838 O O . PRO A 1 108 ? 3.175 6.075 11.040 1.00 88.56 108 PRO A O 1
ATOM 841 N N . TYR A 1 109 ? 1.243 5.211 11.765 1.00 93.94 109 TYR A N 1
ATOM 842 C CA . TYR A 1 109 ? 1.383 3.959 11.028 1.00 93.94 109 TYR A CA 1
ATOM 843 C C . TYR A 1 109 ? 1.421 4.184 9.512 1.00 93.94 109 TYR A C 1
ATOM 845 O O . TYR A 1 109 ? 2.331 3.675 8.860 1.00 93.94 109 TYR A O 1
ATOM 853 N N . VAL A 1 110 ? 0.477 4.945 8.944 1.00 90.38 110 VAL A N 1
ATOM 854 C CA . VAL A 1 110 ? 0.433 5.178 7.487 1.00 90.38 110 VAL A CA 1
ATOM 855 C C . VAL A 1 110 ? 1.608 6.027 7.000 1.00 90.38 110 VAL A C 1
ATOM 857 O O . VAL A 1 110 ? 2.119 5.790 5.904 1.00 90.38 110 VAL A O 1
ATOM 860 N N . GLU A 1 111 ? 2.106 6.954 7.820 1.00 86.44 111 GLU A N 1
ATOM 861 C CA . GLU A 1 111 ? 3.318 7.735 7.530 1.00 86.44 111 GLU A CA 1
ATOM 862 C C . GLU A 1 111 ? 4.578 6.857 7.525 1.00 86.44 111 GLU A C 1
ATOM 864 O O . GLU A 1 111 ? 5.380 6.892 6.582 1.00 86.44 111 GLU A O 1
ATOM 869 N N . ASN A 1 112 ? 4.729 6.010 8.547 1.00 88.56 112 ASN A N 1
ATOM 870 C CA . ASN A 1 112 ? 5.843 5.072 8.649 1.00 88.56 112 ASN A CA 1
ATOM 871 C C . ASN A 1 112 ? 5.808 4.032 7.522 1.00 88.56 112 ASN A C 1
ATOM 873 O O . ASN A 1 112 ? 6.850 3.707 6.953 1.00 88.56 112 ASN A O 1
ATOM 877 N N . TYR A 1 113 ? 4.620 3.534 7.166 1.00 93.31 113 TYR A N 1
ATOM 878 C CA . TYR A 1 113 ? 4.444 2.614 6.043 1.00 93.31 113 TYR A CA 1
ATOM 879 C C . TYR A 1 113 ? 4.824 3.298 4.725 1.00 93.31 113 TYR A C 1
ATOM 881 O O . TYR A 1 113 ? 5.550 2.724 3.917 1.00 93.31 113 TYR A O 1
ATOM 889 N N . THR A 1 114 ? 4.407 4.550 4.524 1.00 89.75 114 THR A N 1
ATOM 890 C CA . THR A 1 114 ? 4.766 5.310 3.320 1.00 89.75 114 THR A CA 1
ATOM 891 C C . THR A 1 114 ? 6.274 5.450 3.172 1.00 89.75 114 THR A C 1
ATOM 893 O O . THR A 1 114 ? 6.824 5.157 2.110 1.00 89.75 114 THR A O 1
ATOM 896 N N . THR A 1 115 ? 6.949 5.820 4.260 1.00 87.50 115 THR A N 1
ATOM 897 C CA . THR A 1 115 ? 8.414 5.903 4.303 1.00 87.50 115 THR A CA 1
ATOM 898 C C . THR A 1 115 ? 9.049 4.553 3.975 1.00 87.50 115 THR A C 1
ATOM 900 O O . THR A 1 115 ? 9.926 4.485 3.122 1.00 87.50 115 THR A O 1
ATOM 903 N N . LEU A 1 116 ? 8.555 3.463 4.572 1.00 91.25 116 LEU A N 1
ATOM 904 C CA . LEU A 1 116 ? 9.034 2.106 4.302 1.00 91.25 116 LEU A CA 1
ATOM 905 C C . LEU A 1 116 ? 8.932 1.732 2.814 1.00 91.25 116 LEU A C 1
ATOM 907 O O . LEU A 1 116 ? 9.867 1.148 2.264 1.00 91.25 116 LEU A O 1
ATOM 911 N N . CYS A 1 117 ? 7.816 2.054 2.155 1.00 92.00 117 CYS A N 1
ATOM 912 C CA . CYS A 1 117 ? 7.644 1.797 0.726 1.00 92.00 117 CYS A CA 1
ATOM 913 C C . CYS A 1 117 ? 8.618 2.612 -0.125 1.00 92.00 117 CYS A C 1
ATOM 915 O O . CYS A 1 117 ? 9.258 2.053 -1.016 1.00 92.00 117 CYS A O 1
ATOM 917 N N . LEU A 1 118 ? 8.735 3.914 0.142 1.00 88.19 118 LEU A N 1
ATOM 918 C CA . LEU A 1 118 ? 9.610 4.812 -0.613 1.00 88.19 118 LEU A CA 1
ATOM 919 C C . LEU A 1 118 ? 11.089 4.457 -0.438 1.00 88.19 118 LEU A C 1
ATOM 921 O O . LEU A 1 118 ? 11.808 4.351 -1.430 1.00 88.19 118 LEU A O 1
ATOM 925 N N . ASP A 1 119 ? 11.523 4.175 0.792 1.00 87.69 119 ASP A N 1
ATOM 926 C CA . ASP A 1 119 ? 12.879 3.698 1.078 1.00 87.69 119 ASP A CA 1
ATOM 927 C C . ASP A 1 119 ? 13.153 2.361 0.373 1.00 87.69 119 ASP A C 1
ATOM 929 O O . ASP A 1 119 ? 14.245 2.146 -0.154 1.00 87.69 119 ASP A O 1
ATOM 933 N N . GLY A 1 120 ? 12.156 1.469 0.318 1.00 90.56 120 GLY A N 1
ATOM 934 C CA . GLY A 1 120 ? 12.241 0.202 -0.406 1.00 90.56 120 GLY A C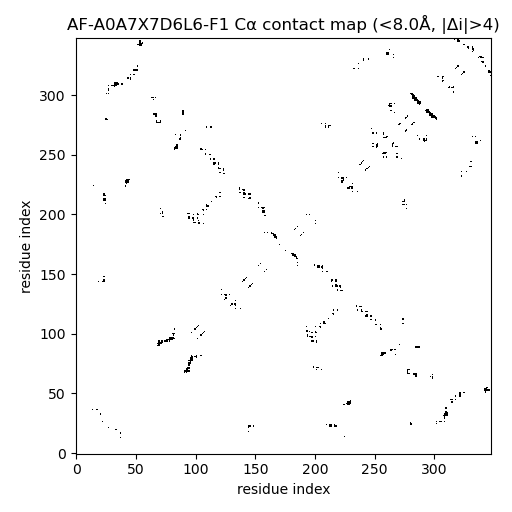A 1
ATOM 935 C C . GLY A 1 120 ? 12.457 0.388 -1.909 1.00 90.56 120 GLY A C 1
ATOM 936 O O . GLY A 1 120 ? 13.362 -0.231 -2.476 1.00 90.56 120 GLY A O 1
ATOM 937 N N . TRP A 1 121 ? 11.677 1.268 -2.546 1.00 91.06 121 TRP A N 1
ATOM 938 C CA . TRP A 1 121 ? 11.867 1.641 -3.952 1.00 91.06 121 TRP A CA 1
ATOM 939 C C . TRP A 1 121 ? 13.247 2.255 -4.188 1.00 91.06 121 TRP A C 1
ATOM 941 O O . TRP A 1 121 ? 13.996 1.776 -5.042 1.00 91.06 121 TRP A O 1
ATOM 951 N N . PHE A 1 122 ? 13.616 3.266 -3.399 1.00 88.88 122 PHE A N 1
ATOM 952 C CA . PHE A 1 122 ? 14.897 3.953 -3.525 1.00 88.88 122 PHE A CA 1
ATOM 953 C C . PHE A 1 122 ? 16.076 2.983 -3.391 1.00 88.88 122 PHE A C 1
ATOM 955 O O . PHE A 1 122 ? 16.995 2.997 -4.216 1.00 88.88 122 PHE A O 1
ATOM 962 N N . ALA A 1 123 ? 16.055 2.114 -2.376 1.00 90.19 123 ALA A N 1
ATOM 963 C CA . ALA A 1 123 ? 17.127 1.162 -2.113 1.00 90.19 123 ALA A CA 1
ATOM 964 C C . ALA A 1 123 ? 17.273 0.131 -3.238 1.00 90.19 123 ALA A C 1
ATOM 966 O O . ALA A 1 123 ? 18.393 -0.134 -3.683 1.00 90.19 123 ALA A O 1
ATOM 967 N N . GLU A 1 124 ? 16.165 -0.433 -3.725 1.00 95.88 124 GLU A N 1
ATOM 968 C CA . GLU A 1 124 ? 16.211 -1.467 -4.761 1.00 95.88 124 GLU A CA 1
ATOM 969 C C . GLU A 1 124 ? 16.636 -0.900 -6.122 1.00 95.88 124 GLU A C 1
ATOM 971 O O . GLU A 1 124 ? 17.482 -1.489 -6.804 1.00 95.88 124 GLU A O 1
ATOM 976 N N . VAL A 1 125 ? 16.135 0.281 -6.497 1.00 94.06 125 VAL A N 1
ATOM 977 C CA . VAL A 1 125 ? 16.553 0.972 -7.727 1.00 94.06 125 VAL A CA 1
ATOM 978 C C . VAL A 1 125 ? 18.022 1.398 -7.627 1.00 94.06 125 VAL A C 1
ATOM 980 O O . VAL A 1 125 ? 18.794 1.123 -8.549 1.00 94.06 125 VAL A O 1
ATOM 983 N N . SER A 1 126 ? 18.456 1.935 -6.480 1.00 92.06 126 SER A N 1
ATOM 984 C CA . SER A 1 126 ? 19.865 2.291 -6.231 1.00 92.06 126 SER A CA 1
ATOM 985 C C . SER A 1 126 ? 20.789 1.091 -6.351 1.00 92.06 126 SER A C 1
ATOM 987 O O . SER A 1 126 ? 21.866 1.186 -6.943 1.00 92.06 126 SER A O 1
ATOM 989 N N . ARG A 1 127 ? 20.375 -0.060 -5.815 1.00 95.12 127 ARG A N 1
ATOM 990 C CA . ARG A 1 127 ? 21.148 -1.301 -5.876 1.00 95.12 127 ARG A CA 1
ATOM 991 C C . ARG A 1 127 ? 21.330 -1.791 -7.314 1.00 95.12 127 ARG A C 1
ATOM 993 O O . ARG A 1 127 ? 22.388 -2.334 -7.631 1.00 95.12 127 ARG A O 1
ATOM 1000 N N . ARG A 1 128 ? 20.314 -1.635 -8.167 1.00 96.88 128 ARG A N 1
ATOM 1001 C CA . ARG A 1 128 ? 20.333 -2.117 -9.559 1.00 96.88 128 ARG A CA 1
ATOM 1002 C C . ARG A 1 128 ? 21.011 -1.153 -10.525 1.00 96.88 128 ARG A C 1
ATOM 1004 O O . ARG A 1 128 ? 21.764 -1.600 -11.387 1.00 96.88 128 ARG A O 1
ATOM 1011 N N . TYR A 1 129 ? 20.743 0.142 -10.388 1.00 95.19 129 TYR A N 1
ATOM 1012 C CA . TYR A 1 129 ? 21.081 1.142 -11.404 1.00 95.19 129 TYR A CA 1
ATOM 1013 C C . TYR A 1 129 ? 22.001 2.259 -10.900 1.00 95.19 129 TYR A C 1
ATOM 1015 O O . TYR A 1 129 ? 22.474 3.068 -11.695 1.00 95.19 129 TYR A O 1
ATOM 1023 N N . GLY A 1 130 ? 22.315 2.280 -9.603 1.00 92.12 130 GLY A N 1
ATOM 1024 C CA . GLY A 1 130 ? 23.159 3.298 -8.987 1.00 92.12 130 GLY A CA 1
ATOM 1025 C C . GLY A 1 130 ? 22.390 4.548 -8.551 1.00 92.12 130 GLY A C 1
ATOM 1026 O O . GLY A 1 130 ? 21.220 4.752 -8.879 1.00 92.12 130 GLY A O 1
ATOM 1027 N N . ALA A 1 131 ? 23.074 5.391 -7.775 1.00 85.06 131 ALA A N 1
ATOM 1028 C CA . ALA A 1 131 ? 22.477 6.560 -7.131 1.00 85.06 131 ALA A CA 1
ATOM 1029 C C . ALA A 1 131 ? 22.014 7.634 -8.131 1.00 85.06 131 ALA A C 1
ATOM 1031 O O . ALA A 1 131 ? 20.934 8.186 -7.957 1.00 85.06 131 ALA A O 1
ATOM 1032 N N . ASP A 1 132 ? 22.785 7.887 -9.195 1.00 86.00 132 ASP A N 1
ATOM 1033 C CA . ASP A 1 132 ? 22.464 8.937 -10.173 1.00 86.00 132 ASP A CA 1
ATOM 1034 C C . ASP A 1 132 ? 21.147 8.644 -10.909 1.00 86.00 132 ASP A C 1
ATOM 1036 O O . ASP A 1 132 ? 20.273 9.503 -10.997 1.00 86.00 132 ASP A O 1
ATOM 1040 N N . VAL A 1 133 ? 20.969 7.400 -11.370 1.00 89.38 133 VAL A N 1
ATOM 1041 C CA . VAL A 1 133 ? 19.731 6.954 -12.032 1.00 89.38 133 VAL A CA 1
ATOM 1042 C C . VAL A 1 133 ? 18.548 6.993 -11.068 1.00 89.38 133 VAL A C 1
ATOM 1044 O O . VAL A 1 133 ? 17.448 7.386 -11.445 1.00 89.38 133 VAL A O 1
ATOM 1047 N N . THR A 1 134 ? 18.769 6.602 -9.813 1.00 87.81 134 THR A N 1
ATOM 1048 C CA . THR A 1 134 ? 17.713 6.615 -8.794 1.00 87.81 134 THR A CA 1
ATOM 1049 C C . THR A 1 134 ? 17.232 8.032 -8.514 1.00 87.81 134 THR A C 1
ATOM 1051 O O . THR A 1 134 ? 16.028 8.261 -8.489 1.00 87.81 134 THR A O 1
ATOM 1054 N N . ALA A 1 135 ? 18.156 8.985 -8.373 1.00 79.69 135 ALA A N 1
ATOM 1055 C CA . ALA A 1 135 ? 17.821 10.388 -8.160 1.00 79.69 135 ALA A CA 1
ATOM 1056 C C . ALA A 1 135 ? 17.057 10.988 -9.352 1.00 79.69 135 ALA A C 1
ATOM 1058 O O . ALA A 1 135 ? 16.124 11.761 -9.156 1.00 79.69 135 ALA A O 1
ATOM 1059 N N . GLU A 1 136 ? 17.406 10.614 -10.588 1.00 82.62 136 GLU A N 1
ATOM 1060 C CA . GLU A 1 136 ? 16.660 11.036 -11.780 1.00 82.62 136 GLU A CA 1
ATOM 1061 C C . GLU A 1 136 ? 15.227 10.479 -11.780 1.00 82.62 136 GLU A C 1
ATOM 1063 O O . GLU A 1 136 ? 14.270 11.217 -12.027 1.00 82.62 136 GLU A O 1
ATOM 1068 N N . ILE A 1 137 ? 15.067 9.187 -11.473 1.00 86.38 137 ILE A N 1
ATOM 1069 C CA . ILE A 1 137 ? 13.757 8.532 -11.371 1.00 86.38 137 ILE A CA 1
ATOM 1070 C C . ILE A 1 137 ? 12.909 9.186 -10.281 1.00 86.38 137 ILE A C 1
ATOM 1072 O O . ILE A 1 137 ? 11.762 9.534 -10.549 1.00 86.38 137 ILE A O 1
ATOM 1076 N N . GLU A 1 138 ? 13.467 9.391 -9.088 1.00 83.94 138 GLU A N 1
ATOM 1077 C CA . GLU A 1 138 ? 12.789 10.046 -7.967 1.00 83.94 138 GLU A CA 1
ATOM 1078 C C . GLU A 1 138 ? 12.358 11.469 -8.336 1.00 83.94 138 GLU A C 1
ATOM 1080 O O . GLU A 1 138 ? 11.202 11.842 -8.134 1.00 83.94 138 GLU A O 1
ATOM 1085 N N . TRP A 1 139 ? 13.258 12.250 -8.944 1.00 79.56 139 TRP A N 1
ATOM 1086 C CA . TRP A 1 139 ? 12.967 13.613 -9.382 1.00 79.56 139 TRP A CA 1
ATOM 1087 C C . TRP A 1 139 ? 11.832 13.658 -10.406 1.00 79.56 139 TRP A C 1
ATOM 1089 O O . TRP A 1 139 ? 10.934 14.495 -10.300 1.00 79.56 139 TRP A O 1
ATOM 1099 N N . THR A 1 140 ? 11.855 12.750 -11.381 1.00 80.69 140 THR A N 1
ATOM 1100 C CA . THR A 1 140 ? 10.825 12.668 -12.425 1.00 80.69 140 THR A CA 1
ATOM 1101 C C . THR A 1 140 ? 9.492 12.200 -11.834 1.00 80.69 140 THR A C 1
ATOM 1103 O O . THR A 1 140 ? 8.453 12.799 -12.086 1.00 80.69 140 THR A O 1
ATOM 1106 N N . ALA A 1 141 ? 9.508 11.179 -10.969 1.00 81.75 141 ALA A N 1
ATOM 1107 C CA . ALA A 1 141 ? 8.324 10.710 -10.253 1.00 81.75 141 ALA A CA 1
ATOM 1108 C C . ALA A 1 141 ? 7.681 11.836 -9.426 1.00 81.75 141 ALA A C 1
ATOM 1110 O O . ALA A 1 141 ? 6.463 12.016 -9.462 1.00 81.75 141 ALA A O 1
ATOM 1111 N N . TRP A 1 142 ? 8.496 12.631 -8.730 1.00 79.75 142 TRP A N 1
ATOM 1112 C CA . TRP A 1 142 ? 8.028 13.779 -7.966 1.00 79.75 142 TRP A CA 1
ATOM 1113 C C . TRP A 1 142 ? 7.383 14.849 -8.849 1.00 79.75 142 TRP A C 1
ATOM 1115 O O . TRP A 1 142 ? 6.222 15.190 -8.634 1.00 79.75 142 TRP A O 1
ATOM 1125 N N . ASN A 1 143 ? 8.112 15.378 -9.834 1.00 77.12 143 ASN A N 1
ATOM 1126 C CA . ASN A 1 143 ? 7.654 16.537 -10.605 1.00 77.12 143 ASN A CA 1
ATOM 1127 C C . ASN A 1 143 ? 6.500 16.207 -11.553 1.00 77.12 143 ASN A C 1
ATOM 1129 O O . ASN A 1 143 ? 5.578 17.012 -11.672 1.00 77.12 143 ASN A O 1
ATOM 1133 N N . ASP A 1 144 ? 6.533 15.036 -12.185 1.00 78.56 144 ASP A N 1
ATOM 1134 C CA . ASP A 1 144 ? 5.627 14.741 -13.296 1.00 78.56 144 ASP A CA 1
ATOM 1135 C C . ASP A 1 144 ? 4.357 14.026 -12.834 1.00 78.56 144 ASP A C 1
ATOM 1137 O O . ASP A 1 144 ? 3.341 14.068 -13.519 1.00 78.56 144 ASP A O 1
ATOM 1141 N N . GLN A 1 145 ? 4.400 13.362 -11.675 1.00 77.81 145 GLN A N 1
ATOM 1142 C CA . GLN A 1 145 ? 3.296 12.525 -11.203 1.00 77.81 145 GLN A CA 1
ATOM 1143 C C . GLN A 1 145 ? 2.800 12.920 -9.812 1.00 77.81 145 GLN A C 1
ATOM 1145 O O . GLN A 1 145 ? 1.594 13.037 -9.627 1.00 77.81 145 GLN A O 1
ATOM 1150 N N . ILE A 1 146 ? 3.683 13.151 -8.833 1.00 79.75 146 ILE A N 1
ATOM 1151 C CA . ILE A 1 146 ? 3.255 13.439 -7.450 1.00 79.75 146 ILE A CA 1
ATOM 1152 C C . ILE A 1 146 ? 2.806 14.900 -7.289 1.00 79.75 146 ILE A C 1
ATOM 1154 O O . ILE A 1 146 ? 1.699 15.152 -6.817 1.00 79.75 146 ILE A O 1
ATOM 1158 N N . VAL A 1 147 ? 3.636 15.872 -7.684 1.00 79.50 147 VAL A N 1
ATOM 1159 C CA . VAL A 1 147 ? 3.361 17.315 -7.523 1.00 79.50 147 VAL A CA 1
ATOM 1160 C C . VAL A 1 147 ? 2.026 17.758 -8.134 1.00 79.50 147 VAL A C 1
ATOM 1162 O O . VAL A 1 147 ? 1.310 18.501 -7.453 1.00 79.50 147 VAL A O 1
ATOM 1165 N N . PRO A 1 148 ? 1.648 17.325 -9.355 1.00 82.81 148 PRO A N 1
ATOM 1166 C CA . PRO A 1 148 ? 0.371 17.707 -9.957 1.00 82.81 148 PRO A CA 1
ATOM 1167 C C . PRO A 1 148 ? -0.845 17.327 -9.100 1.00 82.81 148 PRO A C 1
ATOM 1169 O O . PRO A 1 148 ? -1.826 18.071 -9.054 1.00 82.81 148 PRO A O 1
ATOM 1172 N N . GLU A 1 149 ? -0.754 16.227 -8.350 1.00 80.56 149 GLU A N 1
ATOM 1173 C CA . GLU A 1 149 ? -1.859 15.684 -7.558 1.00 80.56 149 GLU A CA 1
ATOM 1174 C C . GLU A 1 149 ? -1.970 16.298 -6.156 1.00 80.56 149 GLU A C 1
ATOM 1176 O O . GLU A 1 149 ? -3.040 16.257 -5.543 1.00 80.56 149 GLU A O 1
ATOM 1181 N N . ILE A 1 150 ? -0.913 16.951 -5.652 1.00 80.94 150 ILE A N 1
ATOM 1182 C CA . ILE A 1 150 ? -0.890 17.528 -4.296 1.00 80.94 150 ILE A CA 1
ATOM 1183 C C . ILE A 1 150 ? -2.050 18.506 -4.081 1.00 80.94 150 ILE A C 1
ATOM 1185 O O . ILE A 1 150 ? -2.679 18.496 -3.023 1.00 80.94 150 ILE A O 1
ATOM 1189 N N . ALA A 1 151 ? -2.348 19.368 -5.057 1.00 79.38 151 ALA A N 1
ATOM 1190 C CA . ALA A 1 151 ? -3.410 20.363 -4.912 1.00 79.38 151 ALA A CA 1
ATOM 1191 C C . ALA A 1 151 ? -4.790 19.706 -4.745 1.00 79.38 151 ALA A C 1
ATOM 1193 O O . ALA A 1 151 ? -5.558 20.108 -3.868 1.00 79.38 151 ALA A O 1
ATOM 1194 N N . ARG A 1 152 ? -5.072 18.670 -5.545 1.00 85.88 152 ARG A N 1
ATOM 1195 C CA . ARG A 1 152 ? -6.311 17.891 -5.467 1.00 85.88 152 ARG A CA 1
ATOM 1196 C C . ARG A 1 152 ? -6.391 17.132 -4.146 1.00 85.88 152 ARG A C 1
ATOM 1198 O O . ARG A 1 152 ? -7.362 17.300 -3.418 1.00 85.88 152 ARG A O 1
ATOM 1205 N N . MET A 1 153 ? -5.352 16.370 -3.798 1.00 85.00 153 MET A N 1
ATOM 1206 C CA . MET A 1 153 ? -5.314 15.574 -2.566 1.00 85.00 153 MET A CA 1
ATOM 1207 C C . MET A 1 153 ? -5.492 16.437 -1.316 1.00 85.00 153 MET A C 1
ATOM 1209 O O . MET A 1 153 ? -6.246 16.076 -0.417 1.00 85.00 153 MET A O 1
ATOM 1213 N N . ARG A 1 154 ? -4.861 17.617 -1.272 1.00 81.75 154 ARG A N 1
ATOM 1214 C CA . ARG A 1 154 ? -5.069 18.580 -0.183 1.00 81.75 154 ARG A CA 1
ATOM 1215 C C . ARG A 1 154 ? -6.522 19.038 -0.092 1.00 81.75 154 ARG A C 1
ATOM 1217 O O . ARG A 1 154 ? -7.025 19.165 1.015 1.00 81.75 154 ARG A O 1
ATOM 1224 N N . GLY A 1 155 ? -7.167 19.304 -1.227 1.00 82.81 155 GLY A N 1
ATOM 1225 C CA . GLY A 1 155 ? -8.571 19.714 -1.266 1.00 82.81 155 GLY A CA 1
ATOM 1226 C C . GLY A 1 155 ? -9.549 18.597 -0.893 1.00 82.81 155 GLY A C 1
ATOM 1227 O O . GLY A 1 155 ? -10.594 18.883 -0.319 1.00 82.81 155 GLY A O 1
ATOM 1228 N N . GLU A 1 156 ? -9.219 17.342 -1.206 1.00 85.31 156 GLU A N 1
ATOM 1229 C CA . GLU A 1 156 ? -10.070 16.180 -0.923 1.00 85.31 156 GLU A CA 1
ATOM 1230 C C . GLU A 1 156 ? -9.921 15.642 0.500 1.00 85.31 156 GLU A C 1
ATOM 1232 O O . GLU A 1 156 ? -10.907 15.178 1.068 1.00 85.31 156 GLU A O 1
ATOM 1237 N N . TYR A 1 157 ? -8.715 15.663 1.072 1.00 84.94 157 TYR A N 1
ATOM 1238 C CA . TYR A 1 157 ? -8.408 14.861 2.261 1.00 84.94 157 TYR A CA 1
ATOM 1239 C C . TYR A 1 157 ? -7.944 15.636 3.484 1.00 84.94 157 TYR A C 1
ATOM 1241 O O . TYR A 1 157 ? -7.939 15.083 4.582 1.00 84.94 157 TYR A O 1
ATOM 1249 N N . LEU A 1 158 ? -7.532 16.889 3.322 1.00 76.06 158 LEU A N 1
ATOM 1250 C CA . LEU A 1 158 ? -7.095 17.698 4.450 1.00 76.06 158 LEU A CA 1
ATOM 1251 C C . LEU A 1 158 ? -8.193 18.698 4.811 1.00 76.06 158 LEU A C 1
ATOM 1253 O O . LEU A 1 158 ? -8.852 19.235 3.915 1.00 76.06 158 LEU A O 1
ATOM 1257 N N . PRO A 1 159 ? -8.395 18.982 6.110 1.00 68.88 159 PRO A N 1
ATOM 1258 C CA . PRO A 1 159 ? -9.275 20.068 6.509 1.00 68.88 159 PRO A CA 1
ATOM 1259 C C . PRO A 1 159 ? -8.777 21.377 5.887 1.00 68.88 159 PRO A C 1
ATOM 1261 O O . PRO A 1 159 ? -7.578 21.552 5.648 1.00 68.88 159 PRO A O 1
ATOM 1264 N N . THR A 1 160 ? -9.695 22.309 5.621 1.00 61.31 160 THR A N 1
ATOM 1265 C CA . THR A 1 160 ? -9.371 23.630 5.068 1.00 61.31 160 THR A CA 1
ATOM 1266 C C . THR A 1 160 ? -8.488 24.402 6.048 1.00 61.31 160 THR A C 1
ATOM 1268 O O . THR A 1 160 ? -8.974 25.136 6.906 1.00 61.31 160 THR A O 1
ATOM 1271 N N . VAL A 1 161 ? -7.178 24.223 5.932 1.00 53.41 161 VAL A N 1
ATOM 1272 C CA . VAL A 1 161 ? -6.173 24.972 6.683 1.00 53.41 161 VAL A CA 1
ATOM 1273 C C . VAL A 1 161 ? -5.785 26.239 5.932 1.00 53.41 161 VAL A C 1
ATOM 1275 O O . VAL A 1 161 ? -5.887 26.320 4.704 1.00 53.41 161 VAL A O 1
ATOM 1278 N N . GLU A 1 162 ? -5.330 27.243 6.682 1.00 52.59 162 GLU A N 1
ATOM 1279 C CA . GLU A 1 162 ? -4.744 28.452 6.107 1.00 52.59 162 GLU A CA 1
ATOM 1280 C C . GLU A 1 162 ? -3.603 28.116 5.115 1.00 52.59 162 GLU A C 1
ATOM 1282 O O . GLU A 1 162 ? -2.965 27.063 5.227 1.00 52.59 162 GLU A O 1
ATOM 1287 N N . PRO A 1 163 ? -3.341 28.976 4.109 1.00 52.34 163 PRO A N 1
ATOM 1288 C CA . PRO A 1 163 ? -2.380 28.682 3.051 1.00 52.34 163 PRO A CA 1
ATOM 1289 C C . PRO A 1 163 ? -0.988 28.300 3.587 1.00 52.34 163 PRO A C 1
ATOM 1291 O O . PRO A 1 163 ? -0.343 29.076 4.289 1.00 52.34 163 PRO A O 1
ATOM 1294 N N . TYR A 1 164 ? -0.504 27.117 3.192 1.00 54.28 164 TYR A N 1
ATOM 1295 C CA . TYR A 1 164 ? 0.868 26.652 3.426 1.00 54.28 164 TYR A CA 1
ATOM 1296 C C . TYR A 1 164 ? 1.887 27.605 2.786 1.00 54.28 164 TYR A C 1
ATOM 1298 O O . TYR A 1 164 ? 1.845 27.846 1.577 1.00 54.28 164 TYR A O 1
ATOM 1306 N N . ALA A 1 165 ? 2.812 28.117 3.595 1.00 56.12 165 ALA A N 1
ATOM 1307 C CA . ALA A 1 165 ? 3.988 28.834 3.127 1.00 56.12 165 ALA A CA 1
ATOM 1308 C C . ALA A 1 165 ? 5.141 27.835 2.957 1.00 56.12 165 ALA A C 1
ATOM 1310 O O . ALA A 1 165 ? 5.630 27.298 3.948 1.00 56.12 165 ALA A O 1
ATOM 1311 N N . ASP A 1 166 ? 5.566 27.587 1.714 1.00 61.22 166 ASP A N 1
ATOM 1312 C CA . ASP A 1 166 ? 6.687 26.689 1.417 1.00 61.22 166 ASP A CA 1
ATOM 1313 C C . ASP A 1 166 ? 8.004 27.268 1.974 1.00 61.22 166 ASP A C 1
ATOM 1315 O O . ASP A 1 166 ? 8.492 28.282 1.457 1.00 61.22 166 ASP A O 1
ATOM 1319 N N . PRO A 1 167 ? 8.612 26.653 3.010 1.00 60.47 167 PRO A N 1
ATOM 1320 C CA . PRO A 1 167 ? 9.866 27.131 3.584 1.00 60.47 167 PRO A CA 1
ATOM 1321 C C . PRO A 1 167 ? 11.042 26.956 2.609 1.00 60.47 167 PRO A C 1
ATOM 1323 O O . PRO A 1 167 ? 12.081 27.598 2.775 1.00 60.47 167 PRO A O 1
ATOM 1326 N N . ASN A 1 168 ? 10.877 26.140 1.561 1.00 63.06 168 ASN A N 1
ATOM 1327 C CA . ASN A 1 168 ? 11.878 25.881 0.532 1.00 63.06 168 ASN A CA 1
ATOM 1328 C C . ASN A 1 168 ? 11.753 26.826 -0.671 1.00 63.06 168 ASN A C 1
ATOM 1330 O O . ASN A 1 168 ? 12.602 26.781 -1.563 1.00 63.06 168 ASN A O 1
ATOM 1334 N N . ALA A 1 169 ? 10.766 27.733 -0.692 1.00 72.38 169 ALA A N 1
ATOM 1335 C CA . ALA A 1 169 ? 10.549 28.659 -1.809 1.00 72.38 169 ALA A CA 1
ATOM 1336 C C . ALA A 1 169 ? 11.777 29.542 -2.110 1.00 72.38 169 ALA A C 1
ATOM 1338 O O . ALA A 1 169 ? 11.948 30.030 -3.228 1.00 72.38 169 ALA A O 1
ATOM 1339 N N . ALA A 1 170 ? 12.654 29.733 -1.120 1.00 72.19 170 ALA A N 1
ATOM 1340 C CA . ALA A 1 170 ? 13.891 30.496 -1.242 1.00 72.19 170 ALA A CA 1
ATOM 1341 C C . ALA A 1 170 ? 15.120 29.664 -1.672 1.00 72.19 170 ALA A C 1
ATOM 1343 O O . ALA A 1 170 ? 16.195 30.242 -1.839 1.00 72.19 170 ALA A O 1
ATOM 1344 N N . VAL A 1 171 ? 15.006 28.339 -1.849 1.00 70.75 171 VAL A N 1
ATOM 1345 C CA . VAL A 1 171 ? 16.137 27.479 -2.240 1.00 70.75 171 VAL A CA 1
ATOM 1346 C C . VAL A 1 171 ? 16.529 27.763 -3.699 1.00 70.75 171 VAL A C 1
ATOM 1348 O O . VAL A 1 171 ? 15.717 27.544 -4.609 1.00 70.75 171 VAL A O 1
ATOM 1351 N N . PRO A 1 172 ? 17.774 28.218 -3.959 1.00 77.19 172 PRO A N 1
ATOM 1352 C CA . PRO A 1 172 ? 18.249 28.481 -5.313 1.00 77.19 172 PRO A CA 1
ATOM 1353 C C . PRO A 1 172 ? 18.234 27.214 -6.169 1.00 77.19 172 PRO A C 1
ATOM 1355 O O . PRO A 1 172 ? 18.615 26.143 -5.704 1.00 77.19 172 PRO A O 1
ATOM 1358 N N . GLU A 1 173 ? 17.862 27.344 -7.442 1.00 71.12 173 GLU A N 1
ATOM 1359 C CA . GLU A 1 173 ? 17.679 26.220 -8.372 1.00 71.12 173 GLU A CA 1
ATOM 1360 C C . GLU A 1 173 ? 18.896 25.283 -8.448 1.00 71.12 173 GLU A C 1
ATOM 1362 O O . GLU A 1 173 ? 18.752 24.069 -8.335 1.00 71.12 173 GLU A O 1
ATOM 1367 N N . ALA A 1 174 ? 20.108 25.847 -8.495 1.00 77.31 174 ALA A N 1
ATOM 1368 C CA . ALA A 1 174 ? 21.361 25.089 -8.535 1.00 77.31 174 ALA A CA 1
ATOM 1369 C C . ALA A 1 174 ? 21.655 24.256 -7.269 1.00 77.31 174 ALA A C 1
ATOM 1371 O O . ALA A 1 174 ? 22.518 23.384 -7.305 1.00 77.31 174 ALA A O 1
ATOM 1372 N N . ALA A 1 175 ? 20.979 24.530 -6.149 1.00 65.00 175 ALA A N 1
ATOM 1373 C CA . ALA A 1 175 ? 21.177 23.838 -4.874 1.00 65.00 175 ALA A CA 1
ATOM 1374 C C . ALA A 1 175 ? 20.086 22.793 -4.575 1.00 65.00 175 ALA A C 1
ATOM 1376 O O . ALA A 1 175 ? 20.198 22.060 -3.589 1.00 65.00 175 ALA A O 1
ATOM 1377 N N . ARG A 1 176 ? 19.033 22.706 -5.403 1.00 70.56 176 ARG A N 1
ATOM 1378 C CA . ARG A 1 176 ? 17.877 21.825 -5.154 1.00 70.56 176 ARG A CA 1
ATOM 1379 C C . ARG A 1 176 ? 18.246 20.338 -5.150 1.00 70.56 176 ARG A C 1
ATOM 1381 O O . ARG A 1 176 ? 17.776 19.622 -4.280 1.00 70.56 176 ARG A O 1
ATOM 1388 N N . GLY A 1 177 ? 19.151 19.896 -6.029 1.00 63.66 177 GLY A N 1
ATOM 1389 C CA . GLY A 1 177 ? 19.548 18.481 -6.148 1.00 63.66 177 GLY A CA 1
ATOM 1390 C C . GLY A 1 177 ? 20.376 17.919 -4.983 1.00 63.66 177 GLY A C 1
ATOM 1391 O O . GLY A 1 177 ? 20.650 16.726 -4.953 1.00 63.66 177 GLY A O 1
ATOM 1392 N N . THR A 1 178 ? 20.799 18.755 -4.029 1.00 62.75 178 THR A N 1
ATOM 1393 C CA . THR A 1 178 ? 21.601 18.320 -2.867 1.00 62.75 178 THR A CA 1
ATOM 1394 C C . THR A 1 178 ? 21.042 18.787 -1.525 1.00 62.75 178 THR A C 1
ATOM 1396 O O . THR A 1 178 ? 21.638 18.511 -0.484 1.00 62.75 178 THR A O 1
ATOM 1399 N N . THR A 1 179 ? 19.943 19.544 -1.527 1.00 57.91 179 THR A N 1
ATOM 1400 C CA . THR A 1 179 ? 19.339 20.082 -0.304 1.00 57.91 179 THR A CA 1
ATOM 1401 C C . THR A 1 179 ? 18.195 19.176 0.114 1.00 57.91 179 THR A C 1
ATOM 1403 O O . THR A 1 179 ? 17.248 18.978 -0.641 1.00 57.91 179 THR A O 1
ATOM 1406 N N . ARG A 1 180 ? 18.275 18.632 1.331 1.00 51.19 180 ARG A N 1
ATOM 1407 C CA . ARG A 1 180 ? 17.163 17.899 1.936 1.00 51.19 180 ARG A CA 1
ATOM 1408 C C . ARG A 1 180 ? 16.006 18.879 2.140 1.00 51.19 180 ARG A C 1
ATOM 1410 O O . ARG A 1 180 ? 16.190 19.885 2.819 1.00 51.19 180 ARG A O 1
ATOM 1417 N N . VAL A 1 181 ? 14.862 18.593 1.524 1.00 57.97 181 VAL A N 1
ATOM 1418 C CA . VAL A 1 181 ? 13.638 19.394 1.644 1.00 57.97 181 VAL A CA 1
ATOM 1419 C C . VAL A 1 181 ? 13.200 19.417 3.107 1.00 57.97 181 VAL A C 1
ATOM 1421 O O . VAL A 1 181 ? 13.121 18.361 3.738 1.00 57.97 181 VAL A O 1
ATOM 1424 N N . ASP A 1 182 ? 12.928 20.609 3.637 1.00 48.00 182 ASP A N 1
ATOM 1425 C CA . ASP A 1 182 ? 12.323 20.766 4.959 1.00 48.00 182 ASP A CA 1
ATOM 1426 C C . ASP A 1 182 ? 10.806 20.901 4.779 1.00 48.00 182 ASP A C 1
ATOM 1428 O O . ASP A 1 182 ? 10.323 21.842 4.143 1.00 48.00 182 ASP A O 1
ATOM 1432 N N . TYR A 1 183 ? 10.039 19.919 5.250 1.00 49.09 183 TYR A N 1
ATOM 1433 C CA . TYR A 1 183 ? 8.586 19.925 5.108 1.00 49.09 183 TYR A CA 1
ATOM 1434 C C . TYR A 1 183 ? 7.935 20.542 6.347 1.00 49.09 183 TYR A C 1
ATOM 1436 O O . TYR A 1 183 ? 7.984 19.968 7.432 1.00 49.09 183 TYR A O 1
ATOM 1444 N N . THR A 1 184 ? 7.255 21.678 6.172 1.00 48.09 184 THR A N 1
ATOM 1445 C CA . THR A 1 184 ? 6.410 22.294 7.212 1.00 48.09 184 THR A CA 1
ATOM 1446 C C . THR A 1 184 ? 4.979 22.551 6.721 1.00 48.09 184 THR A C 1
ATOM 1448 O O . THR A 1 184 ? 4.508 23.687 6.715 1.00 48.09 184 THR A O 1
ATOM 1451 N N . GLY A 1 185 ? 4.269 21.511 6.274 1.00 44.53 185 GLY A N 1
ATOM 1452 C CA . GLY A 1 185 ? 2.857 21.601 5.867 1.00 44.53 185 GLY A CA 1
ATOM 1453 C C . GLY A 1 185 ? 1.865 21.211 6.965 1.00 44.53 185 GLY A C 1
ATOM 1454 O O . GLY A 1 185 ? 2.126 21.413 8.143 1.00 44.53 185 GLY A O 1
ATOM 1455 N N . VAL A 1 186 ? 0.720 20.635 6.601 1.00 43.75 186 VAL A N 1
ATOM 1456 C CA . VAL A 1 186 ? -0.321 20.171 7.554 1.00 43.75 186 VAL A CA 1
ATOM 1457 C C . VAL A 1 186 ? 0.199 19.053 8.479 1.00 43.75 186 VAL A C 1
ATOM 1459 O O . VAL A 1 186 ? -0.365 18.800 9.533 1.00 43.75 186 VAL A O 1
ATOM 1462 N N . PHE A 1 187 ? 1.340 18.468 8.108 1.00 42.03 187 PHE A N 1
ATOM 1463 C CA . PHE A 1 187 ? 2.135 17.512 8.879 1.00 42.03 187 PHE A CA 1
ATOM 1464 C C . PHE A 1 187 ? 3.342 18.177 9.581 1.00 42.03 187 PHE A C 1
ATOM 1466 O O . PHE A 1 187 ? 4.306 17.510 9.946 1.00 42.03 187 PHE A O 1
ATOM 1473 N N . SER A 1 188 ? 3.345 19.510 9.732 1.00 43.12 188 SER A N 1
ATOM 1474 C CA . SER A 1 188 ? 4.331 20.206 10.568 1.00 43.12 188 SER A CA 1
ATOM 1475 C C . SER A 1 188 ? 4.200 19.722 12.007 1.00 43.12 188 SER A C 1
ATOM 1477 O O . SER A 1 188 ? 3.069 19.602 12.485 1.00 43.12 188 SER A O 1
ATOM 1479 N N . PRO A 1 189 ? 5.308 19.568 12.751 1.00 37.09 189 PRO A N 1
ATOM 1480 C CA . PRO A 1 189 ? 5.248 19.402 14.197 1.00 37.09 189 PRO A CA 1
ATOM 1481 C C . PRO A 1 189 ? 4.534 20.622 14.810 1.00 37.09 189 PRO A C 1
ATOM 1483 O O . PRO A 1 189 ? 5.124 21.695 14.929 1.00 37.09 189 PRO A O 1
ATOM 1486 N N . GLY A 1 190 ? 3.241 20.490 15.123 1.00 44.84 190 GLY A N 1
ATOM 1487 C CA . GLY A 1 190 ? 2.412 21.594 15.620 1.00 44.84 190 GLY A CA 1
ATOM 1488 C C . GLY A 1 190 ? 0.905 21.478 15.365 1.00 44.84 190 GLY A C 1
ATOM 1489 O O . GLY A 1 190 ? 0.152 22.081 16.120 1.00 44.84 190 GLY A O 1
ATOM 1490 N N . LEU A 1 191 ? 0.455 20.703 14.370 1.00 51.19 191 LEU A N 1
ATOM 1491 C CA . LEU A 1 191 ? -0.915 20.173 14.356 1.00 51.19 191 LEU A CA 1
ATOM 1492 C C . LEU A 1 191 ? -0.885 18.868 15.148 1.00 51.19 191 LEU A C 1
ATOM 1494 O O . LEU A 1 191 ? -0.341 17.869 14.682 1.00 51.19 191 LEU A O 1
ATOM 1498 N N . ASP A 1 192 ? -1.383 18.894 16.380 1.00 65.25 192 ASP A N 1
ATOM 1499 C CA . ASP A 1 192 ? -1.554 17.666 17.147 1.00 65.25 192 ASP A CA 1
ATOM 1500 C C . ASP A 1 192 ? -2.737 16.916 16.528 1.00 65.25 192 ASP A C 1
ATOM 1502 O O . ASP A 1 192 ? -3.862 17.414 16.544 1.00 65.25 192 ASP A O 1
ATOM 1506 N N . ALA A 1 193 ? -2.504 15.730 15.956 1.00 71.56 193 ALA A N 1
ATOM 1507 C CA . ALA A 1 193 ? -3.581 14.880 15.449 1.00 71.56 193 ALA A CA 1
ATOM 1508 C C . ALA A 1 193 ? -4.670 14.649 16.523 1.00 71.56 193 ALA A C 1
ATOM 1510 O O . ALA A 1 193 ? -5.830 14.428 16.187 1.00 71.56 193 ALA A O 1
ATOM 1511 N N . GLY A 1 194 ? -4.333 14.772 17.814 1.00 72.44 194 GLY A N 1
ATOM 1512 C CA . GLY A 1 194 ? -5.289 14.744 18.920 1.00 72.44 194 GLY A CA 1
ATOM 1513 C C . GLY A 1 194 ? -6.313 15.892 18.952 1.00 72.44 194 GLY A C 1
ATOM 1514 O O . GLY A 1 194 ? -7.309 15.773 19.664 1.00 72.44 194 GLY A O 1
ATOM 1515 N N . GLU A 1 195 ? -6.114 16.980 18.202 1.00 79.50 195 GLU A N 1
ATOM 1516 C CA . GLU A 1 195 ? -7.070 18.095 18.077 1.00 79.50 195 GLU A CA 1
ATOM 1517 C C . GLU A 1 195 ? -8.123 17.873 16.979 1.00 79.50 195 GLU A C 1
ATOM 1519 O O . GLU A 1 195 ? -9.134 18.579 16.947 1.00 79.50 195 GLU A O 1
ATOM 1524 N N . LEU A 1 196 ? -7.911 16.894 16.095 1.00 83.44 196 LEU A N 1
ATOM 1525 C CA . LEU A 1 196 ? -8.834 16.570 15.012 1.00 83.44 196 LEU A CA 1
ATOM 1526 C C . LEU A 1 196 ? -10.009 15.721 15.504 1.00 83.44 196 LEU A C 1
ATOM 1528 O O . LEU A 1 196 ? -9.893 14.873 16.394 1.00 83.44 196 LEU A O 1
ATOM 1532 N N . THR A 1 197 ? -11.168 15.916 14.883 1.00 87.50 197 THR A N 1
ATOM 1533 C CA . THR A 1 197 ? -12.325 15.046 15.098 1.00 87.50 197 THR A CA 1
ATOM 1534 C C . THR A 1 197 ? -12.082 13.655 14.505 1.00 87.50 197 THR A C 1
ATOM 1536 O O . THR A 1 197 ? -11.264 13.468 13.603 1.00 87.50 197 THR A O 1
ATOM 1539 N N . LYS A 1 198 ? -12.829 12.651 14.981 1.00 89.44 198 LYS A N 1
ATOM 1540 C CA . LYS A 1 198 ? -12.738 11.278 14.458 1.00 89.44 198 LYS A CA 1
ATOM 1541 C C . LYS A 1 198 ? -12.923 11.218 12.924 1.00 89.44 198 LYS A C 1
ATOM 1543 O O . LYS A 1 198 ? -12.088 10.588 12.278 1.00 89.44 198 LYS A O 1
ATOM 1548 N N . PRO A 1 199 ? -13.923 11.892 12.313 1.00 89.44 199 PRO A N 1
ATOM 1549 C CA . PRO A 1 199 ? -14.055 11.917 10.855 1.00 89.44 199 PRO A CA 1
ATOM 1550 C C . PRO A 1 199 ? -12.864 12.565 10.137 1.00 89.44 199 PRO A C 1
ATOM 1552 O O . PRO A 1 199 ? -12.422 12.034 9.123 1.00 89.44 199 PRO A O 1
ATOM 1555 N N . GLU A 1 200 ? -12.304 13.658 10.669 1.00 87.94 200 GLU A N 1
ATOM 1556 C CA . GLU A 1 200 ? -11.119 14.318 10.091 1.00 87.94 200 GLU A CA 1
ATOM 1557 C C . GLU A 1 200 ? -9.879 13.416 10.148 1.00 87.94 200 GLU A C 1
ATOM 1559 O O . GLU A 1 200 ? -9.106 13.367 9.194 1.00 87.94 200 GLU A O 1
ATOM 1564 N N . LEU A 1 201 ? -9.711 12.647 11.227 1.00 89.31 201 LEU A N 1
ATOM 1565 C CA . LEU A 1 201 ? -8.637 11.659 11.347 1.00 89.31 201 LEU A CA 1
ATOM 1566 C C . LEU A 1 201 ? -8.784 10.512 10.344 1.00 89.31 201 LEU A C 1
ATOM 1568 O O . LEU A 1 201 ? -7.802 10.109 9.724 1.00 89.31 201 LEU A O 1
ATOM 1572 N N . VAL A 1 202 ? -10.000 9.992 10.150 1.00 90.75 202 VAL A N 1
ATOM 1573 C CA . VAL A 1 202 ? -10.242 8.969 9.120 1.00 90.75 202 VAL A CA 1
ATOM 1574 C C . VAL A 1 202 ? -9.983 9.545 7.726 1.00 90.75 202 VAL A C 1
ATOM 1576 O O . VAL A 1 202 ? -9.337 8.894 6.909 1.00 90.75 202 VAL A O 1
ATOM 1579 N N . GLN A 1 203 ? -10.422 10.775 7.458 1.00 89.25 203 GLN A N 1
ATOM 1580 C CA . GLN A 1 203 ? -10.173 11.447 6.184 1.00 89.25 203 GLN A CA 1
ATOM 1581 C C . GLN A 1 203 ? -8.672 11.651 5.926 1.00 89.25 203 GLN A C 1
ATOM 1583 O O . GLN A 1 203 ? -8.210 11.390 4.815 1.00 89.25 203 GLN A O 1
ATOM 1588 N N . TRP A 1 204 ? -7.895 12.012 6.953 1.00 87.00 204 TRP A N 1
ATOM 1589 C CA . TRP A 1 204 ? -6.434 12.054 6.877 1.00 87.00 204 TRP A CA 1
ATOM 1590 C C . TRP A 1 204 ? -5.867 10.682 6.512 1.00 87.00 204 TRP A C 1
ATOM 1592 O O . TRP A 1 204 ? -5.100 10.585 5.558 1.00 87.00 204 TRP A O 1
ATOM 1602 N N . VAL A 1 205 ? -6.256 9.611 7.214 1.00 89.38 205 VAL A N 1
ATOM 1603 C CA . VAL A 1 205 ? -5.787 8.240 6.930 1.00 89.38 205 VAL A CA 1
ATOM 1604 C C . VAL A 1 205 ? -6.053 7.846 5.472 1.00 89.38 205 VAL A C 1
ATOM 1606 O O . VAL A 1 205 ? -5.163 7.313 4.807 1.00 89.38 205 VAL A O 1
ATOM 1609 N N . LEU A 1 206 ? -7.243 8.157 4.949 1.00 89.06 206 LEU A N 1
ATOM 1610 C CA . LEU A 1 206 ? -7.594 7.924 3.544 1.00 89.06 206 LEU A CA 1
ATOM 1611 C C . LEU A 1 206 ? -6.751 8.776 2.581 1.00 89.06 206 LEU A C 1
ATOM 1613 O O . LEU A 1 206 ? -6.363 8.299 1.517 1.00 89.06 206 LEU A O 1
ATOM 1617 N N . GLY A 1 207 ? -6.422 10.013 2.954 1.00 87.75 207 GLY A N 1
ATOM 1618 C CA . GLY A 1 207 ? -5.523 10.870 2.180 1.00 87.75 207 GLY A CA 1
ATOM 1619 C C . GLY A 1 207 ? -4.081 10.376 2.162 1.00 87.75 207 GLY A C 1
ATOM 1620 O O . GLY A 1 207 ? -3.433 10.400 1.120 1.00 87.75 207 GLY A O 1
ATOM 1621 N N . SER A 1 208 ? -3.576 9.881 3.293 1.00 87.31 208 SER A N 1
ATOM 1622 C CA . SER A 1 208 ? -2.253 9.257 3.375 1.00 87.31 208 SER A CA 1
ATOM 1623 C C . SER A 1 208 ? -2.180 7.985 2.534 1.00 87.31 208 SER A C 1
ATOM 1625 O O . SER A 1 208 ? -1.175 7.760 1.866 1.00 87.31 208 SER A O 1
ATOM 1627 N N . HIS A 1 209 ? -3.247 7.181 2.521 1.00 88.56 209 HIS A N 1
ATOM 1628 C CA . HIS A 1 209 ? -3.368 6.032 1.626 1.00 88.56 209 HIS A CA 1
ATOM 1629 C C . HIS A 1 209 ? -3.279 6.440 0.152 1.00 88.56 209 HIS A C 1
ATOM 1631 O O . HIS A 1 209 ? -2.459 5.903 -0.590 1.00 88.56 209 HIS A O 1
ATOM 1637 N N . GLU A 1 210 ? -4.085 7.419 -0.257 1.00 86.75 210 GLU A N 1
ATOM 1638 C CA . GLU A 1 210 ? -4.075 7.947 -1.621 1.00 86.75 210 GLU A CA 1
ATOM 1639 C C . GLU A 1 210 ? -2.675 8.450 -2.011 1.00 86.75 210 GLU A C 1
ATOM 1641 O O . GLU A 1 210 ? -2.165 8.136 -3.087 1.00 86.75 210 GLU A O 1
ATOM 1646 N N . TYR A 1 211 ? -2.021 9.192 -1.116 1.00 87.75 211 TYR A N 1
ATOM 1647 C CA . TYR A 1 211 ? -0.672 9.704 -1.334 1.00 87.75 211 TYR A CA 1
ATOM 1648 C C . TYR A 1 211 ? 0.384 8.591 -1.433 1.00 87.75 211 TYR A C 1
ATOM 1650 O O . TYR A 1 211 ? 1.315 8.685 -2.235 1.00 87.75 211 TYR A O 1
ATOM 1658 N N . LEU A 1 212 ? 0.244 7.510 -0.663 1.00 89.94 212 LEU A N 1
ATOM 1659 C CA . LEU A 1 212 ? 1.107 6.338 -0.782 1.00 89.94 212 LEU A CA 1
ATOM 1660 C C . LEU A 1 212 ? 0.947 5.668 -2.151 1.00 89.94 212 LEU A C 1
ATOM 1662 O O . LEU A 1 212 ? 1.948 5.412 -2.823 1.00 89.94 212 LEU A O 1
ATOM 1666 N N . LEU A 1 213 ? -0.292 5.411 -2.582 1.00 87.19 213 LEU A N 1
ATOM 1667 C CA . LEU A 1 213 ? -0.567 4.807 -3.891 1.00 87.19 213 LEU A CA 1
ATOM 1668 C C . LEU A 1 213 ? 0.011 5.650 -5.028 1.00 87.19 213 LEU A C 1
ATOM 1670 O O . LEU A 1 213 ? 0.682 5.132 -5.916 1.00 87.19 213 LEU A O 1
ATOM 1674 N N . GLN A 1 214 ? -0.183 6.961 -4.942 1.00 86.06 214 GLN A N 1
ATOM 1675 C CA . GLN A 1 214 ? 0.403 7.945 -5.835 1.00 86.06 214 GLN A CA 1
ATOM 1676 C C . GLN A 1 214 ? 1.929 7.838 -5.915 1.00 86.06 214 GLN A C 1
ATOM 1678 O O . GLN A 1 214 ? 2.508 7.832 -7.000 1.00 86.06 214 GLN A O 1
ATOM 1683 N N . CYS A 1 215 ? 2.586 7.755 -4.760 1.00 87.00 215 CYS A N 1
ATOM 1684 C CA . CYS A 1 215 ? 4.031 7.629 -4.668 1.00 87.00 215 CYS A CA 1
ATOM 1685 C C . CYS A 1 215 ? 4.540 6.350 -5.345 1.00 87.00 215 CYS A C 1
ATOM 1687 O O . CYS A 1 215 ? 5.416 6.419 -6.207 1.00 87.00 215 CYS A O 1
ATOM 1689 N N . ILE A 1 216 ? 4.000 5.183 -4.982 1.00 89.62 216 ILE A N 1
ATOM 1690 C CA . ILE A 1 216 ? 4.483 3.902 -5.524 1.00 89.62 216 ILE A CA 1
ATOM 1691 C C . ILE A 1 216 ? 4.178 3.762 -7.017 1.00 89.62 216 ILE A C 1
ATOM 1693 O O . ILE A 1 216 ? 5.003 3.227 -7.757 1.00 89.62 216 ILE A O 1
ATOM 1697 N N . GLU A 1 217 ? 3.040 4.290 -7.471 1.00 86.50 217 GLU A N 1
ATOM 1698 C CA . GLU A 1 217 ? 2.672 4.286 -8.883 1.00 86.50 217 GLU A CA 1
ATOM 1699 C C . GLU A 1 217 ? 3.598 5.194 -9.691 1.00 86.50 217 GLU A C 1
ATOM 1701 O O . GLU A 1 217 ? 4.070 4.804 -10.760 1.00 86.50 217 GLU A O 1
ATOM 1706 N N . ALA A 1 218 ? 3.955 6.362 -9.146 1.00 85.44 218 ALA A N 1
ATOM 1707 C CA . ALA A 1 218 ? 4.877 7.273 -9.804 1.00 85.44 218 ALA A CA 1
ATOM 1708 C C . ALA A 1 218 ? 6.236 6.613 -10.081 1.00 85.44 218 ALA A C 1
ATOM 1710 O O . ALA A 1 218 ? 6.742 6.684 -11.205 1.00 85.44 218 ALA A O 1
ATOM 1711 N N . TRP A 1 219 ? 6.790 5.909 -9.091 1.00 90.19 219 TRP A N 1
ATOM 1712 C CA . TRP A 1 219 ? 8.014 5.121 -9.248 1.00 90.19 219 TRP A CA 1
ATOM 1713 C C . TRP A 1 219 ? 7.845 3.981 -10.258 1.00 90.19 219 TRP A C 1
ATOM 1715 O O . TRP A 1 219 ? 8.678 3.820 -11.158 1.00 90.19 219 TRP A O 1
ATOM 1725 N N . ALA A 1 220 ? 6.749 3.224 -10.162 1.00 89.75 220 ALA A N 1
ATOM 1726 C CA . ALA A 1 220 ? 6.452 2.133 -11.083 1.00 89.75 220 ALA A CA 1
ATOM 1727 C C . ALA A 1 220 ? 6.369 2.618 -12.541 1.00 89.75 220 ALA A C 1
ATOM 1729 O O . ALA A 1 220 ? 6.892 1.957 -13.440 1.00 89.75 220 ALA A O 1
ATOM 1730 N N . THR A 1 221 ? 5.774 3.783 -12.804 1.00 86.38 221 THR A N 1
ATOM 1731 C CA . THR A 1 221 ? 5.740 4.406 -14.139 1.00 86.38 221 THR A CA 1
ATOM 1732 C C . THR A 1 221 ? 7.121 4.718 -14.656 1.00 86.38 221 THR A C 1
ATOM 1734 O O . THR A 1 221 ? 7.461 4.281 -15.753 1.00 86.38 221 THR A O 1
ATOM 1737 N N . GLN A 1 222 ? 7.947 5.388 -13.858 1.00 85.19 222 GLN A N 1
ATOM 1738 C CA . GLN A 1 222 ? 9.287 5.781 -14.287 1.00 85.19 222 GLN A CA 1
ATOM 1739 C C . GLN A 1 222 ? 10.187 4.580 -14.610 1.00 85.19 222 GLN A C 1
ATOM 1741 O O . GLN A 1 222 ? 11.034 4.669 -15.503 1.00 85.19 222 GLN A O 1
ATOM 1746 N N . LEU A 1 223 ? 9.977 3.446 -13.939 1.00 90.81 223 LEU A N 1
ATOM 1747 C CA . LEU A 1 223 ? 10.654 2.187 -14.249 1.00 90.81 223 LEU A CA 1
ATOM 1748 C C . LEU A 1 223 ? 10.062 1.485 -15.469 1.00 90.81 223 LEU A C 1
ATOM 1750 O O . LEU A 1 223 ? 10.812 0.971 -16.294 1.00 90.81 223 LEU A O 1
ATOM 1754 N N . THR A 1 224 ? 8.738 1.495 -15.609 1.00 87.25 224 THR A N 1
ATOM 1755 C CA . THR A 1 224 ? 8.042 0.879 -16.745 1.00 87.25 224 THR A CA 1
ATOM 1756 C C . THR A 1 224 ? 8.460 1.534 -18.060 1.00 87.25 224 THR A C 1
ATOM 1758 O O . THR A 1 224 ? 8.819 0.828 -18.999 1.00 87.25 224 THR A O 1
ATOM 1761 N N . VAL A 1 225 ? 8.503 2.871 -18.115 1.00 83.44 225 VAL A N 1
ATOM 1762 C CA . VAL A 1 225 ? 8.892 3.606 -19.333 1.00 83.44 225 VAL A CA 1
ATOM 1763 C C . VAL A 1 225 ? 10.371 3.433 -19.686 1.00 83.44 225 VAL A C 1
ATOM 1765 O O . VAL A 1 225 ? 10.719 3.415 -20.862 1.00 83.44 225 VAL A O 1
ATOM 1768 N N . ARG A 1 226 ? 11.255 3.280 -18.688 1.00 87.38 226 ARG A N 1
ATOM 1769 C CA . ARG A 1 226 ? 12.708 3.144 -18.910 1.00 87.38 226 ARG A CA 1
ATOM 1770 C C . ARG A 1 226 ? 13.145 1.710 -19.194 1.00 87.38 226 ARG A C 1
ATOM 1772 O O . ARG A 1 226 ? 14.067 1.495 -19.977 1.00 87.38 226 ARG A O 1
ATOM 1779 N N . TYR A 1 227 ? 12.534 0.738 -18.521 1.00 88.50 227 TYR A N 1
ATOM 1780 C CA . TYR A 1 227 ? 13.044 -0.634 -18.443 1.00 88.50 227 TYR A CA 1
ATOM 1781 C C . TYR A 1 227 ? 12.005 -1.713 -18.763 1.00 88.50 227 TYR A C 1
ATOM 1783 O O . TYR A 1 227 ? 12.331 -2.902 -18.722 1.00 88.50 227 TYR A O 1
ATOM 1791 N N . GLY A 1 228 ? 10.775 -1.322 -19.094 1.00 84.94 228 GLY A N 1
ATOM 1792 C CA . GLY A 1 228 ? 9.679 -2.237 -19.388 1.00 84.94 228 GLY A CA 1
ATOM 1793 C C . GLY A 1 228 ? 8.960 -2.752 -18.142 1.00 84.94 228 GLY A C 1
ATOM 1794 O O . GLY A 1 228 ? 9.436 -2.650 -17.007 1.00 84.94 228 GLY A O 1
ATOM 1795 N N . LEU A 1 229 ? 7.780 -3.323 -18.377 1.00 84.75 229 LEU A N 1
ATOM 1796 C CA . LEU A 1 229 ? 6.853 -3.740 -17.330 1.00 84.75 229 LEU A CA 1
ATOM 1797 C C . LEU A 1 229 ? 7.375 -4.940 -16.530 1.00 84.75 229 LEU A C 1
ATOM 1799 O O . LEU A 1 229 ? 7.231 -4.974 -15.312 1.00 84.75 229 LEU A O 1
ATOM 1803 N N . ASP A 1 230 ? 8.043 -5.891 -17.187 1.00 86.44 230 ASP A N 1
ATOM 1804 C CA . ASP A 1 230 ? 8.596 -7.069 -16.504 1.00 86.44 230 ASP A CA 1
ATOM 1805 C C . ASP A 1 230 ? 9.686 -6.705 -15.501 1.00 86.44 230 ASP A C 1
ATOM 1807 O O . ASP A 1 230 ? 9.737 -7.258 -14.402 1.00 86.44 230 ASP A O 1
ATOM 1811 N N . THR A 1 231 ? 10.525 -5.730 -15.851 1.00 90.19 231 THR A N 1
ATOM 1812 C CA . THR A 1 231 ? 11.538 -5.202 -14.937 1.00 90.19 231 THR A CA 1
ATOM 1813 C C . THR A 1 231 ? 10.887 -4.511 -13.743 1.00 90.19 231 THR A C 1
ATOM 1815 O O . THR A 1 231 ? 11.322 -4.713 -12.610 1.00 90.19 231 THR A O 1
ATOM 1818 N N . MET A 1 232 ? 9.835 -3.721 -13.979 1.00 91.38 232 MET A N 1
ATOM 1819 C CA . MET A 1 232 ? 9.083 -3.069 -12.909 1.00 91.38 232 MET A CA 1
ATOM 1820 C C . MET A 1 232 ? 8.451 -4.102 -11.965 1.00 91.38 232 MET A C 1
ATOM 1822 O O . MET A 1 232 ? 8.647 -3.998 -10.756 1.00 91.38 232 MET A O 1
ATOM 1826 N N . PHE A 1 233 ? 7.787 -5.137 -12.491 1.00 88.12 233 PHE A N 1
ATOM 1827 C CA . PHE A 1 233 ? 7.196 -6.197 -11.669 1.00 88.12 233 PHE A CA 1
ATOM 1828 C C . PHE A 1 233 ? 8.235 -6.988 -10.871 1.00 88.12 233 PHE A C 1
ATOM 1830 O O . PHE A 1 233 ? 7.978 -7.333 -9.719 1.00 88.12 233 PHE A O 1
ATOM 1837 N N . ASP A 1 234 ? 9.408 -7.266 -11.444 1.00 91.19 234 ASP A N 1
ATOM 1838 C CA . ASP A 1 234 ? 10.493 -7.930 -10.717 1.00 91.19 234 ASP A CA 1
ATOM 1839 C C . ASP A 1 234 ? 11.007 -7.063 -9.557 1.00 91.19 234 ASP A C 1
ATOM 1841 O O . ASP A 1 234 ? 11.118 -7.544 -8.429 1.00 91.19 234 ASP A O 1
ATOM 1845 N N . ILE A 1 235 ? 11.237 -5.767 -9.800 1.00 93.56 235 ILE A N 1
ATOM 1846 C CA . ILE A 1 235 ? 11.616 -4.801 -8.758 1.00 93.56 235 ILE A CA 1
ATOM 1847 C C . ILE A 1 235 ? 10.543 -4.738 -7.665 1.00 93.56 235 ILE A C 1
ATOM 1849 O O . ILE A 1 235 ? 10.868 -4.851 -6.482 1.00 93.56 235 ILE A O 1
ATOM 1853 N N . GLN A 1 236 ? 9.271 -4.606 -8.049 1.00 91.38 236 GLN A N 1
ATOM 1854 C CA . GLN A 1 236 ? 8.144 -4.538 -7.120 1.00 91.38 236 GLN A CA 1
ATOM 1855 C C . GLN A 1 236 ? 8.018 -5.817 -6.281 1.00 91.38 236 GLN A C 1
ATOM 1857 O O . GLN A 1 236 ? 7.752 -5.753 -5.082 1.00 91.38 236 GLN A O 1
ATOM 1862 N N . PHE A 1 237 ? 8.240 -6.988 -6.881 1.00 91.19 237 PHE A N 1
ATOM 1863 C CA . PHE A 1 237 ? 8.201 -8.254 -6.157 1.00 91.19 237 PHE A CA 1
ATOM 1864 C C . PHE A 1 237 ? 9.349 -8.368 -5.145 1.00 91.19 237 PHE A C 1
ATOM 1866 O O . PHE A 1 237 ? 9.111 -8.764 -4.003 1.00 91.19 237 PHE A O 1
ATOM 1873 N N . THR A 1 238 ? 10.575 -8.000 -5.537 1.00 93.44 238 THR A N 1
ATOM 1874 C CA . THR A 1 238 ? 11.738 -7.996 -4.636 1.00 93.44 238 THR A CA 1
ATOM 1875 C C . THR A 1 238 ? 11.543 -7.017 -3.483 1.00 93.44 238 THR A C 1
ATOM 1877 O O . THR A 1 238 ? 11.668 -7.420 -2.329 1.00 93.44 238 THR A O 1
ATOM 1880 N N . LEU A 1 239 ? 11.179 -5.758 -3.756 1.00 93.62 239 LEU A N 1
ATOM 1881 C CA . LEU A 1 239 ? 11.002 -4.766 -2.690 1.00 93.62 239 LEU A CA 1
ATOM 1882 C C . LEU A 1 239 ? 9.851 -5.140 -1.750 1.00 93.62 239 LEU A C 1
ATOM 1884 O O . LEU A 1 239 ? 9.977 -4.952 -0.540 1.00 93.62 239 LEU A O 1
ATOM 1888 N N . TRP A 1 240 ? 8.749 -5.696 -2.279 1.00 91.69 240 TRP A N 1
ATOM 1889 C CA . TRP A 1 240 ? 7.631 -6.136 -1.448 1.00 91.69 240 TRP A CA 1
ATOM 1890 C C . TRP A 1 240 ? 8.064 -7.267 -0.523 1.00 91.69 240 TRP A C 1
ATOM 1892 O O . TRP A 1 240 ? 7.898 -7.161 0.686 1.00 91.69 240 TRP A O 1
ATOM 1902 N N . GLY A 1 241 ? 8.641 -8.334 -1.081 1.00 91.88 241 GLY A N 1
ATOM 1903 C CA . GLY A 1 241 ? 9.001 -9.526 -0.317 1.00 91.88 241 GLY A CA 1
ATOM 1904 C C . GLY A 1 241 ? 10.117 -9.287 0.699 1.00 91.88 241 GLY A C 1
ATOM 1905 O O . GLY A 1 241 ? 10.007 -9.739 1.838 1.00 91.88 241 GLY A O 1
ATOM 1906 N N . ASP A 1 242 ? 11.167 -8.568 0.302 1.00 93.19 242 ASP A N 1
ATOM 1907 C CA . ASP A 1 242 ? 12.396 -8.472 1.095 1.00 93.19 242 ASP A CA 1
ATOM 1908 C C . ASP A 1 242 ? 12.385 -7.286 2.072 1.00 93.19 242 ASP A C 1
ATOM 1910 O O . ASP A 1 242 ? 13.036 -7.351 3.117 1.00 93.19 242 ASP A O 1
ATOM 1914 N N . THR A 1 243 ? 11.630 -6.223 1.765 1.00 92.56 243 THR A N 1
ATOM 1915 C CA . THR A 1 243 ? 11.640 -4.972 2.542 1.00 92.56 243 THR A CA 1
ATOM 1916 C C . THR A 1 243 ? 10.269 -4.637 3.116 1.00 92.56 243 THR A C 1
ATOM 1918 O O . THR A 1 243 ? 10.114 -4.558 4.339 1.00 92.56 243 THR A O 1
ATOM 1921 N N . VAL A 1 244 ? 9.268 -4.429 2.254 1.00 93.12 244 VAL A N 1
ATOM 1922 C CA . VAL A 1 244 ? 7.981 -3.866 2.684 1.00 93.12 244 VAL A CA 1
ATOM 1923 C C . VAL A 1 244 ? 7.216 -4.856 3.544 1.00 93.12 244 VAL A C 1
ATOM 1925 O O . VAL A 1 244 ? 6.753 -4.472 4.606 1.00 93.12 244 VAL A O 1
ATOM 1928 N N . LEU A 1 245 ? 7.135 -6.131 3.172 1.00 92.44 245 LEU A N 1
ATOM 1929 C CA . LEU A 1 245 ? 6.385 -7.121 3.937 1.00 92.44 245 LEU A CA 1
ATOM 1930 C C . LEU A 1 245 ? 6.927 -7.301 5.376 1.00 92.44 245 LEU A C 1
ATOM 1932 O O . LEU A 1 245 ? 6.151 -7.145 6.326 1.00 92.44 245 LEU A O 1
ATOM 1936 N N . PRO A 1 246 ? 8.231 -7.562 5.603 1.00 93.69 246 PRO A N 1
ATOM 1937 C CA . PRO A 1 246 ? 8.768 -7.642 6.961 1.00 93.69 246 PRO A CA 1
ATOM 1938 C C . PRO A 1 246 ? 8.559 -6.358 7.774 1.00 93.69 246 PRO A C 1
ATOM 1940 O O . PRO A 1 246 ? 8.208 -6.424 8.955 1.00 93.69 246 PRO A O 1
ATOM 1943 N N . GLY A 1 247 ? 8.752 -5.192 7.149 1.00 95.25 247 GLY A N 1
ATOM 1944 C CA . GLY A 1 247 ? 8.559 -3.899 7.803 1.00 95.25 247 GLY A CA 1
ATOM 1945 C C . GLY A 1 247 ? 7.091 -3.615 8.129 1.00 95.25 247 GLY A C 1
ATOM 1946 O O . GLY A 1 247 ? 6.780 -3.220 9.248 1.00 95.25 247 GLY A O 1
ATOM 1947 N N . ALA A 1 248 ? 6.177 -3.893 7.201 1.00 93.62 248 ALA A N 1
ATOM 1948 C CA . ALA A 1 248 ? 4.741 -3.712 7.357 1.00 93.62 248 ALA A CA 1
ATOM 1949 C C . ALA A 1 248 ? 4.196 -4.591 8.480 1.00 93.62 248 ALA A C 1
ATOM 1951 O O . ALA A 1 248 ? 3.457 -4.094 9.328 1.00 93.62 248 ALA A O 1
ATOM 1952 N N . LYS A 1 249 ? 4.616 -5.865 8.554 1.00 93.00 249 LYS A N 1
ATOM 1953 C CA . 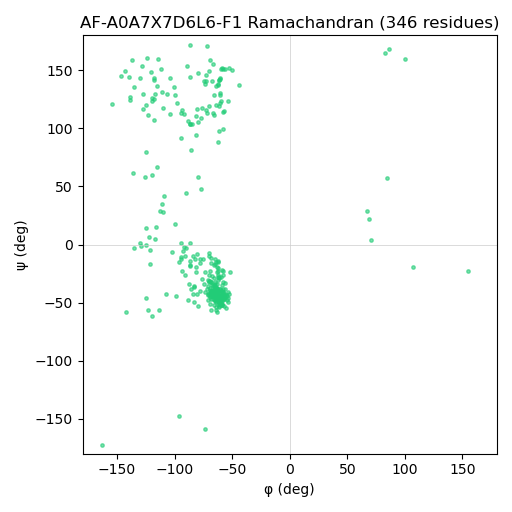LYS A 1 249 ? 4.261 -6.741 9.680 1.00 93.00 249 LYS A CA 1
ATOM 1954 C C . LYS A 1 249 ? 4.709 -6.129 11.010 1.00 93.00 249 LYS A C 1
ATOM 1956 O O . LYS A 1 249 ? 3.926 -6.091 11.956 1.00 93.00 249 LYS A O 1
ATOM 1961 N N . LYS A 1 250 ? 5.952 -5.642 11.087 1.00 95.06 250 LYS A N 1
ATOM 1962 C CA . LYS A 1 250 ? 6.492 -5.015 12.302 1.00 95.06 250 LYS A CA 1
ATOM 1963 C C . LYS A 1 250 ? 5.694 -3.768 12.696 1.00 95.06 250 LYS A C 1
ATOM 1965 O O . LYS A 1 250 ? 5.301 -3.648 13.851 1.00 95.06 250 LYS A O 1
ATOM 1970 N N . LEU A 1 251 ? 5.399 -2.885 11.744 1.00 95.44 251 LEU A N 1
ATOM 1971 C CA . LEU A 1 251 ? 4.585 -1.693 11.989 1.00 95.44 251 LEU A CA 1
ATOM 1972 C C . LEU A 1 251 ? 3.176 -2.064 12.473 1.00 95.44 251 LEU A C 1
ATOM 1974 O O . LEU A 1 251 ? 2.661 -1.457 13.407 1.00 95.44 251 LEU A O 1
ATOM 1978 N N . LYS A 1 252 ? 2.550 -3.090 11.888 1.00 94.62 252 LYS A N 1
ATOM 1979 C CA . LYS A 1 252 ? 1.215 -3.543 12.307 1.00 94.62 252 LYS A CA 1
ATOM 1980 C C . LYS A 1 252 ? 1.222 -4.140 13.720 1.00 94.62 252 LYS A C 1
ATOM 1982 O O . LYS A 1 252 ? 0.281 -3.921 14.484 1.00 94.62 252 LYS A O 1
ATOM 1987 N N . GLU A 1 253 ? 2.290 -4.836 14.098 1.00 95.00 253 GLU A N 1
ATOM 1988 C CA . GLU A 1 253 ? 2.497 -5.309 15.469 1.00 95.00 253 GLU A CA 1
ATOM 1989 C C . GLU A 1 253 ? 2.665 -4.138 16.452 1.00 95.00 253 GLU A C 1
ATOM 1991 O O . GLU A 1 253 ? 1.975 -4.088 17.469 1.00 95.00 253 GLU A O 1
ATOM 1996 N N . GLU A 1 254 ? 3.517 -3.162 16.127 1.00 95.56 254 GLU A N 1
ATOM 1997 C CA . GLU A 1 254 ? 3.816 -2.001 16.979 1.00 95.56 254 GLU A CA 1
ATOM 1998 C C . GLU A 1 254 ? 2.606 -1.076 17.173 1.00 95.56 254 GLU A C 1
ATOM 2000 O O . GLU A 1 254 ? 2.309 -0.648 18.293 1.00 95.56 254 GLU A O 1
ATOM 2005 N N . HIS A 1 255 ? 1.885 -0.778 16.091 1.00 95.31 255 HIS A N 1
ATOM 2006 C CA . HIS A 1 255 ? 0.790 0.187 16.109 1.00 95.31 255 HIS A CA 1
ATOM 2007 C C . HIS A 1 255 ? -0.549 -0.443 16.504 1.00 95.31 255 HIS A C 1
ATOM 2009 O O . HIS A 1 255 ? -1.325 0.214 17.201 1.00 95.31 255 HIS A O 1
ATOM 2015 N N . PHE A 1 256 ? -0.811 -1.705 16.140 1.00 96.12 256 PHE A N 1
ATOM 2016 C CA . PHE A 1 256 ? -2.131 -2.330 16.314 1.00 96.12 256 PHE A CA 1
ATOM 2017 C C . PHE A 1 256 ? -2.131 -3.640 17.102 1.00 96.12 256 PHE A C 1
ATOM 2019 O O . PHE A 1 256 ? -3.200 -4.217 17.292 1.00 96.12 256 PHE A O 1
ATOM 2026 N N . GLY A 1 257 ? -0.977 -4.129 17.563 1.00 94.25 257 GLY A N 1
ATOM 2027 C CA . GLY A 1 257 ? -0.895 -5.365 18.344 1.00 94.25 257 GLY A CA 1
ATOM 2028 C C . GLY A 1 257 ? -1.207 -6.633 17.542 1.00 94.25 257 GLY A C 1
ATOM 2029 O O . GLY A 1 257 ? -1.567 -7.658 18.123 1.00 94.25 257 GLY A O 1
ATOM 2030 N N . ILE A 1 258 ? -1.081 -6.589 16.212 1.00 93.81 258 ILE A N 1
ATOM 2031 C CA . ILE A 1 258 ? -1.261 -7.758 15.341 1.00 93.81 258 ILE A CA 1
ATOM 2032 C C . ILE A 1 258 ? 0.036 -8.576 15.354 1.00 93.81 258 ILE A C 1
ATOM 2034 O O . ILE A 1 258 ? 0.979 -8.308 14.614 1.00 93.81 258 ILE A O 1
ATOM 2038 N N . THR A 1 259 ? 0.103 -9.574 16.235 1.00 83.31 259 THR A N 1
ATOM 2039 C CA . THR A 1 259 ? 1.338 -10.347 16.492 1.00 83.31 259 THR A CA 1
ATOM 2040 C C . THR A 1 259 ? 1.589 -11.461 15.466 1.00 83.31 259 THR A C 1
ATOM 2042 O O . THR A 1 259 ? 2.736 -11.860 15.247 1.00 83.31 259 THR A O 1
ATOM 2045 N N . GLY A 1 260 ? 0.553 -11.876 14.730 1.00 73.00 260 GLY A N 1
ATOM 2046 C CA . GLY A 1 260 ? 0.700 -12.461 13.399 1.00 73.00 260 GLY A CA 1
ATOM 2047 C C . GLY A 1 260 ? 0.996 -13.954 13.329 1.00 73.00 260 GLY A C 1
ATOM 2048 O O . GLY A 1 260 ? 1.968 -14.323 12.686 1.00 73.00 260 GLY A O 1
ATOM 2049 N N . ASN A 1 261 ? 0.156 -14.819 13.907 1.00 87.12 261 ASN A N 1
ATOM 2050 C CA . ASN A 1 261 ? 0.320 -16.279 13.744 1.00 87.12 261 ASN A CA 1
ATOM 2051 C C . ASN A 1 261 ? -0.977 -17.045 13.443 1.00 87.12 261 ASN A C 1
ATOM 2053 O O . ASN A 1 261 ? -0.940 -18.262 13.234 1.00 87.12 261 ASN A O 1
ATOM 2057 N N . THR A 1 262 ? -2.116 -16.354 13.423 1.00 92.81 262 THR A N 1
ATOM 2058 C CA . THR A 1 262 ? -3.442 -16.938 13.186 1.00 92.81 262 THR A CA 1
ATOM 2059 C C . THR A 1 262 ? -4.047 -16.424 11.884 1.00 92.81 262 THR A C 1
ATOM 2061 O O . THR A 1 262 ? -3.663 -15.361 11.397 1.00 92.81 262 THR A O 1
ATOM 2064 N N . VAL A 1 263 ? -5.024 -17.151 11.333 1.00 94.38 263 VAL A N 1
ATOM 2065 C CA . VAL A 1 263 ? -5.793 -16.671 10.172 1.00 94.38 263 VAL A CA 1
ATOM 2066 C C . VAL A 1 263 ? -6.479 -15.344 10.494 1.00 94.38 263 VAL A C 1
ATOM 2068 O O . VAL A 1 263 ? -6.444 -14.437 9.674 1.00 94.38 263 VAL A O 1
ATOM 2071 N N . ALA A 1 264 ? -6.990 -15.173 11.717 1.00 94.00 264 ALA A N 1
ATOM 2072 C CA . ALA A 1 264 ? -7.541 -13.899 12.170 1.00 94.00 264 ALA A CA 1
ATOM 2073 C C . ALA A 1 264 ? -6.515 -12.755 12.101 1.00 94.00 264 ALA A C 1
ATOM 2075 O O . ALA A 1 264 ? -6.838 -11.685 11.597 1.00 94.00 264 ALA A O 1
ATOM 2076 N N . ASP A 1 265 ? -5.275 -12.960 12.557 1.00 93.12 265 ASP A N 1
ATOM 2077 C CA . ASP A 1 265 ? -4.235 -11.928 12.450 1.00 93.12 265 ASP A CA 1
ATOM 2078 C C . ASP A 1 265 ? -3.899 -11.592 10.997 1.00 93.12 265 ASP A C 1
ATOM 2080 O O . ASP A 1 265 ? -3.698 -10.425 10.680 1.00 93.12 265 ASP A O 1
ATOM 2084 N N . TRP A 1 266 ? -3.870 -12.595 10.116 1.00 91.88 266 TRP A N 1
ATOM 2085 C CA . TRP A 1 266 ? -3.646 -12.391 8.686 1.00 91.88 266 TRP A CA 1
ATOM 2086 C C . TRP A 1 266 ? -4.792 -11.605 8.023 1.00 91.88 266 TRP A C 1
ATOM 2088 O O . TRP A 1 266 ? -4.555 -10.680 7.253 1.00 91.88 266 TRP A O 1
ATOM 2098 N N . MET A 1 267 ? -6.045 -11.890 8.381 1.00 92.94 267 MET A N 1
ATOM 2099 C CA . MET A 1 267 ? -7.198 -11.126 7.891 1.00 92.94 267 MET A CA 1
ATOM 2100 C C . MET A 1 267 ? -7.198 -9.686 8.432 1.00 92.94 267 MET A C 1
ATOM 2102 O O . MET A 1 267 ? -7.477 -8.743 7.692 1.00 92.94 267 MET A O 1
ATOM 2106 N N . LYS A 1 268 ? -6.818 -9.490 9.704 1.00 93.44 268 LYS A N 1
ATOM 2107 C CA . LYS A 1 268 ? -6.620 -8.152 10.286 1.00 93.44 268 LYS A CA 1
ATOM 2108 C C . LYS A 1 268 ? -5.474 -7.395 9.612 1.00 93.44 268 LYS A C 1
ATOM 2110 O O . LYS A 1 268 ? -5.596 -6.192 9.424 1.00 93.44 268 LYS A O 1
ATOM 2115 N N . ASP A 1 269 ? -4.392 -8.075 9.233 1.00 90.56 269 ASP A N 1
ATOM 2116 C CA . ASP A 1 269 ? -3.274 -7.480 8.493 1.00 90.56 269 ASP A CA 1
ATOM 2117 C C . ASP A 1 269 ? -3.740 -6.863 7.168 1.00 90.56 269 ASP A C 1
ATOM 2119 O O . ASP A 1 269 ? -3.398 -5.714 6.878 1.00 90.56 269 ASP A O 1
ATOM 2123 N N . LEU A 1 270 ? -4.558 -7.596 6.412 1.00 89.00 270 LEU A N 1
ATOM 2124 C CA . LEU A 1 270 ? -5.117 -7.144 5.138 1.00 89.00 270 LEU A CA 1
ATOM 2125 C C . LEU A 1 270 ? -6.176 -6.041 5.316 1.00 89.00 270 LEU A C 1
ATOM 2127 O O . LEU A 1 270 ? -6.294 -5.154 4.472 1.00 89.00 270 LEU A O 1
ATOM 2131 N N . HIS A 1 271 ? -6.910 -6.036 6.436 1.00 89.62 271 HIS A N 1
ATOM 2132 C CA . HIS A 1 271 ? -7.877 -4.978 6.763 1.00 89.62 271 HIS A CA 1
ATOM 2133 C C . HIS A 1 271 ? -7.262 -3.583 6.876 1.00 89.62 271 HIS A C 1
ATOM 2135 O O . HIS A 1 271 ? -7.967 -2.592 6.676 1.00 89.62 271 HIS A O 1
ATOM 2141 N N . ILE A 1 272 ? -5.990 -3.493 7.244 1.00 90.56 272 ILE A N 1
ATOM 2142 C CA . ILE A 1 272 ? -5.331 -2.214 7.513 1.00 90.56 272 ILE A CA 1
ATOM 2143 C C . ILE A 1 272 ? -4.099 -1.998 6.643 1.00 90.56 272 ILE A C 1
ATOM 2145 O O . ILE A 1 272 ? -3.363 -1.042 6.869 1.00 90.56 272 ILE A O 1
ATOM 2149 N N . ASP A 1 273 ? -3.841 -2.879 5.674 1.00 90.56 273 ASP A N 1
ATOM 2150 C CA . ASP A 1 273 ? -2.674 -2.742 4.818 1.00 90.56 273 ASP A CA 1
ATOM 2151 C C . ASP A 1 273 ? -2.734 -1.435 4.029 1.00 90.56 273 ASP A C 1
ATOM 2153 O O . ASP A 1 273 ? -3.647 -1.230 3.234 1.00 90.56 273 ASP A O 1
ATOM 2157 N N . ALA A 1 274 ? -1.745 -0.563 4.236 1.00 88.50 274 ALA A N 1
ATOM 2158 C CA . ALA A 1 274 ? -1.736 0.778 3.668 1.00 88.50 274 ALA A CA 1
ATOM 2159 C C . ALA A 1 274 ? -1.705 0.795 2.130 1.00 88.50 274 ALA A C 1
ATOM 2161 O O . ALA A 1 274 ? -2.073 1.808 1.545 1.00 88.50 274 ALA A O 1
ATOM 2162 N N . THR A 1 275 ? -1.311 -0.298 1.466 1.00 85.56 275 THR A N 1
ATOM 2163 C CA . THR A 1 275 ? -1.361 -0.419 -0.002 1.00 85.56 275 THR A CA 1
ATOM 2164 C C . THR A 1 275 ? -2.675 -1.016 -0.509 1.00 85.56 275 THR A C 1
ATOM 2166 O O . THR A 1 275 ? -2.946 -0.952 -1.705 1.00 85.56 275 THR A O 1
ATOM 2169 N N . ALA A 1 276 ? -3.514 -1.540 0.393 1.00 77.44 276 ALA A N 1
ATOM 2170 C CA . ALA A 1 276 ? -4.796 -2.168 0.085 1.00 77.44 276 ALA A CA 1
ATOM 2171 C C . ALA A 1 276 ? -6.009 -1.562 0.827 1.00 77.44 276 ALA A C 1
ATOM 2173 O O . ALA A 1 276 ? -7.083 -2.178 0.858 1.00 77.44 276 ALA A O 1
ATOM 2174 N N . LEU A 1 277 ? -5.860 -0.378 1.444 1.00 74.81 277 LEU A N 1
ATOM 2175 C CA . LEU A 1 277 ? -6.984 0.336 2.063 1.00 74.81 277 LEU A CA 1
ATOM 2176 C C . LEU A 1 277 ? -8.073 0.627 1.008 1.00 74.81 277 LEU A C 1
ATOM 2178 O O . LEU A 1 277 ? -7.789 0.710 -0.190 1.00 74.81 277 LEU A O 1
ATOM 2182 N N . PRO A 1 278 ? -9.342 0.718 1.428 1.00 72.44 278 PRO A N 1
ATOM 2183 C CA . PRO A 1 278 ? -10.448 0.719 0.490 1.00 72.44 278 PRO A CA 1
ATOM 2184 C C . PRO A 1 278 ? -10.801 2.089 -0.059 1.00 72.44 278 PRO A C 1
ATOM 2186 O O . PRO A 1 278 ? -10.356 3.132 0.416 1.00 72.44 278 PRO A O 1
ATOM 2189 N N . GLY A 1 279 ? -11.691 2.052 -1.047 1.00 58.62 279 GLY A N 1
ATOM 2190 C CA . GLY A 1 279 ? -12.383 3.220 -1.580 1.00 58.62 279 GLY A CA 1
ATOM 2191 C C . GLY A 1 279 ? -11.896 3.645 -2.958 1.00 58.62 279 GLY A C 1
ATOM 2192 O O . GLY A 1 279 ? -12.643 4.326 -3.653 1.00 58.62 279 GLY A O 1
ATOM 2193 N N . LYS A 1 280 ? -10.696 3.218 -3.379 1.00 64.25 280 LYS A N 1
ATOM 2194 C CA . LYS A 1 280 ? -10.157 3.519 -4.715 1.00 64.25 280 LYS A CA 1
ATOM 2195 C C . LYS A 1 280 ? -9.374 2.349 -5.331 1.00 64.25 280 LYS A C 1
ATOM 2197 O O . LYS A 1 280 ? -9.767 1.864 -6.386 1.00 64.25 280 LYS A O 1
ATOM 2202 N N . ALA A 1 281 ? -8.312 1.850 -4.689 1.00 72.00 281 ALA A N 1
ATOM 2203 C CA . ALA A 1 281 ? -7.502 0.769 -5.274 1.00 72.00 281 ALA A CA 1
ATOM 2204 C C . ALA A 1 281 ? -8.217 -0.588 -5.293 1.00 72.00 281 ALA A C 1
ATOM 2206 O O . ALA A 1 281 ? -8.167 -1.311 -6.291 1.00 72.00 281 ALA A O 1
ATOM 2207 N N . PHE A 1 282 ? -8.889 -0.926 -4.193 1.00 81.88 282 PHE A N 1
ATOM 2208 C CA . PHE A 1 282 ? -9.625 -2.175 -4.063 1.00 81.88 282 PHE A CA 1
ATOM 2209 C C . PHE A 1 282 ? -10.956 -1.959 -3.344 1.00 81.88 282 PHE A C 1
ATOM 2211 O O . PHE A 1 282 ? -11.058 -1.170 -2.403 1.00 81.88 282 PHE A O 1
ATOM 2218 N N . ASP A 1 283 ? -11.962 -2.708 -3.781 1.00 86.00 283 ASP A N 1
ATOM 2219 C CA . ASP A 1 283 ? -13.164 -3.005 -3.003 1.00 86.00 283 ASP A CA 1
ATOM 2220 C C . ASP A 1 283 ? -13.012 -4.445 -2.508 1.00 86.00 283 ASP A C 1
ATOM 2222 O O . ASP A 1 283 ? -12.962 -5.375 -3.322 1.00 86.00 283 ASP A O 1
ATOM 2226 N N . LEU A 1 284 ? -12.853 -4.617 -1.194 1.00 87.56 284 LEU A N 1
ATOM 2227 C CA . LEU A 1 284 ? -12.564 -5.899 -0.567 1.00 87.56 284 LEU A CA 1
ATOM 2228 C C . LEU A 1 284 ? -13.681 -6.319 0.384 1.00 87.56 284 LEU A C 1
ATOM 2230 O O . LEU A 1 284 ? -14.221 -5.533 1.159 1.00 87.56 284 LEU A O 1
ATOM 2234 N N . THR A 1 285 ? -13.976 -7.613 0.391 1.00 88.19 285 THR A N 1
ATOM 2235 C CA . THR A 1 285 ? -14.745 -8.246 1.463 1.00 88.19 285 THR A CA 1
ATOM 2236 C C . THR A 1 285 ? -13.907 -9.299 2.155 1.00 88.19 285 THR A C 1
ATOM 2238 O O . THR A 1 285 ? -13.144 -10.019 1.515 1.00 88.19 285 THR A O 1
ATOM 2241 N N . PHE A 1 286 ? -14.092 -9.396 3.467 1.00 89.88 286 PHE A N 1
ATOM 2242 C CA . PHE A 1 286 ? -13.417 -10.349 4.323 1.00 89.88 286 PHE A CA 1
ATOM 2243 C C . PHE A 1 286 ? -14.441 -11.119 5.151 1.00 89.88 286 PHE A C 1
ATOM 2245 O O . PHE A 1 286 ? -15.292 -10.536 5.825 1.00 89.88 286 PHE A O 1
ATOM 2252 N N . GLU A 1 287 ? -14.332 -12.439 5.128 1.00 91.12 287 GLU A N 1
ATOM 2253 C CA . GLU A 1 287 ? -15.197 -13.349 5.865 1.00 91.12 287 GLU A CA 1
ATOM 2254 C C . GLU A 1 287 ? -14.341 -14.353 6.634 1.00 91.12 287 GLU A C 1
ATOM 2256 O O . GLU A 1 287 ? -13.309 -14.814 6.149 1.00 91.12 287 GLU A O 1
ATOM 2261 N N . MET A 1 288 ? -14.783 -14.717 7.835 1.00 93.19 288 MET A N 1
ATOM 2262 C CA . MET A 1 288 ? -14.189 -15.801 8.617 1.00 93.19 288 MET A CA 1
ATOM 2263 C C . MET A 1 288 ? -15.280 -16.809 8.985 1.00 93.19 288 MET A C 1
ATOM 2265 O O . MET A 1 288 ? -15.830 -16.731 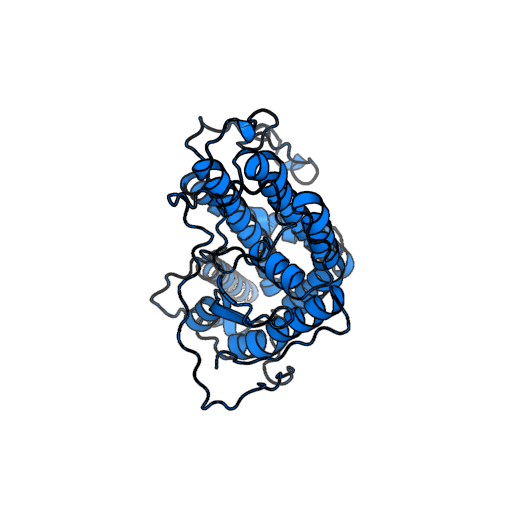10.086 1.00 93.19 288 MET A O 1
ATOM 2269 N N . PRO A 1 289 ? -15.666 -17.712 8.061 1.00 91.44 289 PRO A N 1
ATOM 2270 C CA . PRO A 1 289 ? -16.690 -18.721 8.338 1.00 91.44 289 PRO A CA 1
ATOM 2271 C C . PRO A 1 289 ? -16.294 -19.667 9.480 1.00 91.44 289 PRO A C 1
ATOM 2273 O O . PRO A 1 289 ? -17.167 -20.171 10.187 1.00 91.44 289 PRO A O 1
ATOM 2276 N N . GLU A 1 290 ? -14.990 -19.882 9.681 1.00 93.44 290 GLU A N 1
ATOM 2277 C CA . GLU A 1 290 ? -14.417 -20.686 10.762 1.00 93.44 290 GLU A CA 1
ATOM 2278 C C . GLU A 1 290 ? -13.189 -19.963 11.356 1.00 93.44 290 GLU A C 1
ATOM 2280 O O . GLU A 1 290 ? -12.600 -19.109 10.689 1.00 93.44 290 GLU A O 1
ATOM 2285 N N . PRO A 1 291 ? -12.765 -20.267 12.600 1.00 90.75 291 PRO A N 1
ATOM 2286 C CA . PRO A 1 291 ? -11.636 -19.576 13.240 1.00 90.75 291 PRO A CA 1
ATOM 2287 C C . PRO A 1 291 ? -10.302 -19.656 12.478 1.00 90.75 291 PRO A C 1
ATOM 2289 O O . PRO A 1 291 ? -9.443 -18.787 12.633 1.00 90.75 291 PRO A O 1
ATOM 2292 N N . ASP A 1 292 ? -10.115 -20.702 11.678 1.00 94.50 292 ASP A N 1
ATOM 2293 C CA . ASP A 1 292 ? -8.928 -21.002 10.878 1.00 94.50 292 ASP A CA 1
ATOM 2294 C C . ASP A 1 292 ? -9.203 -20.981 9.365 1.00 94.50 292 ASP A C 1
ATOM 2296 O O . ASP A 1 292 ? -8.363 -21.421 8.580 1.00 94.50 292 ASP A O 1
ATOM 2300 N N . VAL A 1 293 ? -10.339 -20.415 8.941 1.00 94.88 293 VAL A N 1
ATOM 2301 C CA . VAL A 1 293 ? -10.688 -20.229 7.528 1.00 94.88 293 VAL A CA 1
ATOM 2302 C C . VAL A 1 293 ? -11.056 -18.771 7.290 1.00 94.88 293 VAL A C 1
ATOM 2304 O O . VAL A 1 293 ? -12.031 -18.268 7.841 1.00 94.88 293 VAL A O 1
ATOM 2307 N N . GLY A 1 294 ? -10.270 -18.096 6.453 1.00 93.69 294 GLY A N 1
ATOM 2308 C CA . GLY A 1 294 ? -10.507 -16.726 6.009 1.00 93.69 294 GLY A CA 1
ATOM 2309 C C . GLY A 1 294 ? -10.769 -16.700 4.508 1.00 93.69 294 GLY A C 1
ATOM 2310 O O . GLY A 1 294 ? -10.072 -17.370 3.747 1.00 93.69 294 GLY A O 1
ATOM 2311 N N . ILE A 1 295 ? -11.766 -15.932 4.085 1.00 92.56 295 ILE A N 1
ATOM 2312 C CA . ILE A 1 295 ? -12.092 -15.701 2.679 1.00 92.56 295 ILE A CA 1
ATOM 2313 C C . ILE A 1 295 ? -11.955 -14.206 2.424 1.00 92.56 295 ILE A C 1
ATOM 2315 O O . ILE A 1 295 ? -12.582 -13.399 3.106 1.00 92.56 295 ILE A O 1
ATOM 2319 N N . MET A 1 296 ? -11.124 -13.847 1.450 1.00 90.44 296 MET A N 1
ATOM 2320 C CA . MET A 1 296 ? -10.987 -12.479 0.968 1.00 90.44 296 MET A CA 1
ATOM 2321 C C . MET A 1 296 ? -11.409 -12.424 -0.497 1.00 90.44 296 MET A C 1
ATOM 2323 O O . MET A 1 296 ? -10.904 -13.186 -1.323 1.00 90.44 296 MET A O 1
ATOM 2327 N N . THR A 1 297 ? -12.294 -11.486 -0.809 1.00 89.00 297 THR A N 1
ATOM 2328 C CA . THR A 1 297 ? -12.843 -11.281 -2.149 1.00 89.00 297 THR A CA 1
ATOM 2329 C C . THR A 1 297 ? -12.492 -9.883 -2.629 1.00 89.00 297 THR A C 1
ATOM 2331 O O . THR A 1 297 ? -12.808 -8.908 -1.953 1.00 89.00 297 THR A O 1
ATOM 2334 N N . PHE A 1 298 ? -11.873 -9.783 -3.807 1.00 87.31 298 PHE A N 1
ATOM 2335 C CA . PHE A 1 298 ? -11.752 -8.524 -4.541 1.00 87.31 298 PHE A CA 1
ATOM 2336 C C . PHE A 1 298 ? -13.026 -8.326 -5.364 1.00 87.31 298 PHE A C 1
ATOM 2338 O O . PHE A 1 298 ? -13.200 -8.975 -6.393 1.00 87.31 298 PHE A O 1
ATOM 2345 N N . ASN A 1 299 ? -13.919 -7.451 -4.906 1.00 84.38 299 ASN A N 1
ATOM 2346 C CA . ASN A 1 299 ? -15.130 -7.072 -5.638 1.00 84.38 299 ASN A CA 1
ATOM 2347 C C . ASN A 1 299 ? -14.800 -6.132 -6.810 1.00 84.38 299 ASN A C 1
ATOM 2349 O O . ASN A 1 299 ? -15.443 -6.190 -7.855 1.00 84.38 299 ASN A O 1
ATOM 2353 N N . ARG A 1 300 ? -13.781 -5.281 -6.633 1.00 82.44 300 ARG A N 1
ATOM 2354 C CA . ARG A 1 300 ? -13.224 -4.371 -7.645 1.00 82.44 300 ARG A CA 1
ATOM 2355 C C . ARG A 1 300 ? -11.719 -4.224 -7.427 1.00 82.44 300 ARG A C 1
ATOM 2357 O O . ARG A 1 300 ? -11.256 -4.224 -6.286 1.00 82.44 300 ARG A O 1
ATOM 2364 N N . CYS A 1 301 ? -10.961 -4.095 -8.512 1.00 83.88 301 CYS A N 1
ATOM 2365 C CA . CYS A 1 301 ? -9.508 -3.958 -8.491 1.00 83.88 301 CYS A CA 1
ATOM 2366 C C . CYS A 1 301 ? -9.068 -2.914 -9.517 1.00 83.88 301 CYS A C 1
ATOM 2368 O O . CYS A 1 301 ? -9.367 -3.060 -10.699 1.00 83.88 301 CYS A O 1
ATOM 2370 N N . VAL A 1 302 ? -8.292 -1.918 -9.086 1.00 79.44 302 VAL A N 1
ATOM 2371 C CA . VAL A 1 302 ? -7.770 -0.860 -9.966 1.00 79.44 302 VAL A CA 1
ATOM 2372 C C . VAL A 1 302 ? -6.968 -1.407 -11.144 1.00 79.44 302 VAL A C 1
ATOM 2374 O O . VAL A 1 302 ? -7.028 -0.845 -12.228 1.00 79.44 302 VAL A O 1
ATOM 2377 N N . ALA A 1 303 ? -6.256 -2.526 -10.976 1.00 80.38 303 ALA A N 1
ATOM 2378 C CA . ALA A 1 303 ? -5.508 -3.120 -12.079 1.00 80.38 303 ALA A CA 1
ATOM 2379 C C . ALA A 1 303 ? -6.437 -3.638 -13.189 1.00 80.38 303 ALA A C 1
ATOM 2381 O O . ALA A 1 303 ? -6.076 -3.542 -14.357 1.00 80.38 303 ALA A O 1
ATOM 2382 N N . VAL A 1 304 ? -7.618 -4.164 -12.840 1.00 81.88 304 VAL A N 1
ATOM 2383 C CA . VAL A 1 304 ? -8.633 -4.572 -13.827 1.00 81.88 304 VAL A CA 1
ATOM 2384 C C . VAL A 1 304 ? -9.111 -3.337 -14.580 1.00 81.88 304 VAL A C 1
ATOM 2386 O O . VAL A 1 304 ? -8.929 -3.268 -15.792 1.00 81.88 304 VAL A O 1
ATOM 2389 N N . ASP A 1 305 ? -9.596 -2.331 -13.847 1.00 80.25 305 ASP A N 1
ATOM 2390 C CA . ASP A 1 305 ? -10.092 -1.078 -14.426 1.00 80.25 305 ASP A CA 1
ATOM 2391 C C . ASP A 1 305 ? -9.043 -0.430 -15.347 1.00 80.25 305 ASP A C 1
ATOM 2393 O O . ASP A 1 305 ? -9.358 0.035 -16.441 1.00 80.25 305 ASP A O 1
ATOM 2397 N N . GLN A 1 306 ? -7.774 -0.452 -14.932 1.00 78.62 306 GLN A N 1
ATOM 2398 C CA . GLN A 1 306 ? -6.661 0.123 -15.674 1.00 78.62 306 GLN A CA 1
ATOM 2399 C C . GLN A 1 306 ? -6.335 -0.606 -16.957 1.00 78.62 306 GLN A C 1
ATOM 2401 O O . GLN A 1 306 ? -6.311 0.003 -18.027 1.00 78.62 306 GLN A O 1
ATOM 2406 N N . TRP A 1 307 ? -6.062 -1.900 -16.870 1.00 81.38 307 TRP A N 1
ATOM 2407 C CA . TRP A 1 307 ? -5.632 -2.639 -18.043 1.00 81.38 307 TRP A CA 1
ATOM 2408 C C . TRP A 1 307 ? -6.774 -2.820 -19.045 1.00 81.38 307 TRP A C 1
ATOM 2410 O O . TRP A 1 307 ? -6.517 -2.792 -20.247 1.00 81.38 307 TRP A O 1
ATOM 2420 N N . GLU A 1 308 ? -8.028 -2.915 -18.595 1.00 82.56 308 GLU A N 1
ATOM 2421 C CA . GLU A 1 308 ? -9.187 -2.929 -19.493 1.00 82.56 308 GLU A CA 1
ATOM 2422 C C . GLU A 1 308 ? -9.396 -1.580 -20.191 1.00 82.56 308 GLU A C 1
ATOM 2424 O O . GLU A 1 308 ? -9.535 -1.555 -21.417 1.00 82.56 308 GLU A O 1
ATOM 2429 N N . ALA A 1 309 ? -9.339 -0.457 -19.462 1.00 76.62 309 ALA A N 1
ATOM 2430 C CA . ALA A 1 309 ? -9.454 0.880 -20.054 1.00 76.62 309 ALA A CA 1
ATOM 2431 C C . ALA A 1 309 ? -8.320 1.186 -21.050 1.00 76.62 309 ALA A C 1
ATOM 2433 O O . ALA A 1 309 ? -8.507 1.934 -22.007 1.00 76.62 309 ALA A O 1
ATOM 2434 N N . MET A 1 310 ? -7.149 0.572 -20.875 1.00 73.94 310 MET A N 1
ATOM 2435 C CA . MET A 1 310 ? -6.023 0.674 -21.812 1.00 73.94 310 MET A CA 1
ATOM 2436 C C . MET A 1 310 ? -6.083 -0.355 -22.956 1.00 73.94 310 MET A C 1
ATOM 2438 O O . MET A 1 310 ? -5.168 -0.421 -23.776 1.00 73.94 310 MET A O 1
ATOM 2442 N N . GLY A 1 311 ? -7.121 -1.197 -23.018 1.00 78.25 311 GLY A N 1
ATOM 2443 C CA . GLY A 1 311 ? -7.263 -2.226 -24.050 1.00 78.25 311 GLY A CA 1
ATOM 2444 C C . GLY A 1 311 ? -6.212 -3.343 -23.968 1.00 78.25 311 GLY A C 1
ATOM 2445 O O . GLY A 1 311 ? -5.860 -3.926 -24.993 1.00 78.25 311 GLY A O 1
ATOM 2446 N N . ARG A 1 312 ? -5.704 -3.644 -22.764 1.00 82.06 312 ARG A N 1
ATOM 2447 C CA . ARG A 1 312 ? -4.653 -4.641 -22.481 1.00 82.06 312 ARG A CA 1
ATOM 2448 C C . ARG A 1 312 ? -5.101 -5.774 -21.545 1.00 82.06 312 ARG A C 1
ATOM 2450 O O . ARG A 1 312 ? -4.480 -5.997 -20.500 1.00 82.06 312 ARG A O 1
ATOM 2457 N N . PRO A 1 313 ? -6.132 -6.554 -21.921 1.00 83.38 313 PRO A N 1
ATOM 2458 C CA . PRO A 1 313 ? -6.558 -7.715 -21.135 1.00 83.38 313 PRO A CA 1
ATOM 2459 C C . PRO A 1 313 ? -5.465 -8.796 -21.024 1.00 83.38 313 PRO A C 1
ATOM 2461 O O . PRO A 1 313 ? -5.476 -9.604 -20.109 1.00 83.38 313 PRO A O 1
ATOM 2464 N N . ASP A 1 314 ? -4.480 -8.797 -21.918 1.00 83.31 314 ASP A N 1
ATOM 2465 C CA . ASP A 1 314 ? -3.303 -9.668 -21.880 1.00 83.31 314 ASP A CA 1
ATOM 2466 C C . ASP A 1 314 ? -2.342 -9.336 -20.719 1.00 83.31 314 ASP A C 1
ATOM 2468 O O . ASP A 1 314 ? -1.832 -10.239 -20.050 1.00 83.31 314 ASP A O 1
ATOM 2472 N N . ILE A 1 315 ? -2.108 -8.047 -20.440 1.00 84.25 315 ILE A N 1
ATOM 2473 C CA . ILE A 1 315 ? -1.346 -7.620 -19.254 1.00 84.25 315 ILE A CA 1
ATOM 2474 C C . ILE A 1 315 ? -2.155 -7.898 -17.989 1.00 84.25 315 ILE A C 1
ATOM 2476 O O . ILE A 1 315 ? -1.579 -8.336 -16.987 1.00 84.25 315 ILE A O 1
ATOM 2480 N N . LEU A 1 316 ? -3.472 -7.677 -18.039 1.00 85.56 316 LEU A N 1
ATOM 2481 C CA . LEU A 1 316 ? -4.362 -8.019 -16.936 1.00 85.56 316 LEU A CA 1
ATOM 2482 C C . LEU A 1 316 ? -4.256 -9.503 -16.583 1.00 85.56 316 LEU A C 1
ATOM 2484 O O . LEU A 1 316 ? -3.970 -9.827 -15.429 1.00 85.56 316 LEU A O 1
ATOM 2488 N N . GLU A 1 317 ? -4.408 -10.384 -17.578 1.00 85.69 317 GLU A N 1
ATOM 2489 C CA . GLU A 1 317 ? -4.305 -11.833 -17.410 1.00 85.69 317 GLU A CA 1
ATOM 2490 C C . GLU A 1 317 ? -2.975 -12.177 -16.739 1.00 85.69 317 GLU A C 1
ATOM 2492 O O . GLU A 1 317 ? -2.959 -12.861 -15.716 1.00 85.69 317 GLU A O 1
ATOM 2497 N N . LYS A 1 318 ? -1.854 -11.640 -17.243 1.00 85.50 318 LYS A N 1
ATOM 2498 C CA . LYS A 1 318 ? -0.544 -11.837 -16.616 1.00 85.50 318 LYS A CA 1
ATOM 2499 C C . LYS A 1 318 ? -0.546 -11.407 -15.153 1.00 85.50 318 LYS A C 1
ATOM 2501 O O . LYS A 1 318 ? -0.196 -12.210 -14.294 1.00 85.50 318 LYS A O 1
ATOM 2506 N N . ASN A 1 319 ? -0.945 -10.175 -14.848 1.00 84.19 319 ASN A N 1
ATOM 2507 C CA . ASN A 1 319 ? -0.890 -9.641 -13.489 1.00 84.19 319 ASN A CA 1
ATOM 2508 C C . ASN A 1 319 ? -1.744 -10.469 -12.507 1.00 84.19 319 ASN A C 1
ATOM 2510 O O . ASN A 1 319 ? -1.261 -10.881 -11.445 1.00 84.19 319 ASN A O 1
ATOM 2514 N N . CYS A 1 320 ? -2.981 -10.782 -12.903 1.00 86.31 320 CYS A N 1
ATOM 2515 C CA . CYS A 1 320 ? -3.939 -11.559 -12.119 1.00 86.31 320 CYS A CA 1
ATOM 2516 C C . CYS A 1 320 ? -3.535 -13.033 -11.970 1.00 86.31 320 CYS A C 1
ATOM 2518 O O . CYS A 1 320 ? -3.806 -13.635 -10.930 1.00 86.31 320 CYS A O 1
ATOM 2520 N N . HIS A 1 321 ? -2.843 -13.612 -12.955 1.00 85.12 321 HIS A N 1
ATOM 2521 C CA . HIS A 1 321 ? -2.374 -14.995 -12.902 1.00 85.12 321 HIS A CA 1
ATOM 2522 C C . HIS A 1 321 ? -0.946 -15.168 -12.390 1.00 85.12 321 HIS A C 1
ATOM 2524 O O . HIS A 1 321 ? -0.593 -16.302 -12.084 1.00 85.12 321 HIS A O 1
ATOM 2530 N N . SER A 1 322 ? -0.128 -14.120 -12.264 1.00 82.06 322 SER A N 1
ATOM 2531 C CA . SER A 1 322 ? 1.253 -14.246 -11.784 1.00 82.06 322 SER A CA 1
ATOM 2532 C C . SER A 1 322 ? 1.482 -13.577 -10.437 1.00 82.06 322 SER A C 1
ATOM 2534 O O . SER A 1 322 ? 1.955 -14.223 -9.501 1.00 82.06 322 SER A O 1
ATOM 2536 N N . THR A 1 323 ? 1.182 -12.287 -10.322 1.00 80.00 323 THR A N 1
ATOM 2537 C CA . THR A 1 323 ? 1.724 -11.460 -9.239 1.00 80.00 323 THR A CA 1
ATOM 2538 C C . THR A 1 323 ? 0.825 -11.515 -8.011 1.00 80.00 323 THR A C 1
ATOM 2540 O O . THR A 1 323 ? 1.322 -11.802 -6.921 1.00 80.00 323 THR A O 1
ATOM 2543 N N . CYS A 1 324 ? -0.492 -11.345 -8.181 1.00 83.81 324 CYS A N 1
ATOM 2544 C CA . CYS A 1 324 ? -1.444 -11.315 -7.063 1.00 83.81 324 CYS A CA 1
ATOM 2545 C C . CYS A 1 324 ? -1.546 -12.656 -6.302 1.00 83.81 324 CYS A C 1
ATOM 2547 O O . CYS A 1 324 ? -1.428 -12.652 -5.077 1.00 83.81 324 CYS A O 1
ATOM 2549 N N . PRO A 1 325 ? -1.692 -13.830 -6.953 1.00 87.75 325 PRO A N 1
ATOM 2550 C CA . PRO A 1 325 ? -1.740 -15.095 -6.218 1.00 87.75 325 PRO A CA 1
ATOM 2551 C C . PRO A 1 325 ? -0.418 -15.391 -5.503 1.00 87.75 325 PRO A C 1
ATOM 2553 O O . PRO A 1 325 ? -0.395 -15.846 -4.359 1.00 87.75 325 PRO A O 1
ATOM 2556 N N . LYS A 1 326 ? 0.708 -15.096 -6.166 1.00 88.06 326 LYS A N 1
ATOM 2557 C CA . LYS A 1 326 ? 2.043 -15.304 -5.603 1.00 88.06 326 LYS A CA 1
ATOM 2558 C C . LYS A 1 326 ? 2.280 -14.412 -4.386 1.00 88.06 326 LYS A C 1
ATOM 2560 O O . LYS A 1 326 ? 2.832 -14.909 -3.405 1.00 88.06 326 LYS A O 1
ATOM 2565 N N . SER A 1 327 ? 1.878 -13.139 -4.427 1.00 87.88 327 SER A N 1
ATOM 2566 C CA . SER A 1 327 ? 2.026 -12.228 -3.287 1.00 87.88 327 SER A CA 1
ATOM 2567 C C . SER A 1 327 ? 1.213 -12.713 -2.089 1.00 87.88 327 SER A C 1
ATOM 2569 O O . SER A 1 327 ? 1.763 -12.768 -0.991 1.00 87.88 327 SER A O 1
ATOM 2571 N N . MET A 1 328 ? -0.022 -13.184 -2.296 1.00 90.12 328 MET A N 1
ATOM 2572 C CA . MET A 1 328 ? -0.840 -13.779 -1.232 1.00 90.12 328 MET A CA 1
ATOM 2573 C C . MET A 1 328 ? -0.167 -15.011 -0.622 1.00 90.12 328 MET A C 1
ATOM 2575 O O . MET A 1 328 ? 0.046 -15.063 0.585 1.00 90.12 328 MET A O 1
ATOM 2579 N N . ILE A 1 329 ? 0.274 -15.966 -1.449 1.00 91.31 329 ILE A N 1
ATOM 2580 C CA . ILE A 1 329 ? 0.944 -17.192 -0.980 1.00 91.31 329 ILE A CA 1
ATOM 2581 C C . ILE A 1 329 ? 2.219 -16.879 -0.185 1.00 91.31 329 ILE A C 1
ATOM 2583 O O . ILE A 1 329 ? 2.467 -17.486 0.858 1.00 91.31 329 ILE A O 1
ATOM 2587 N N . VAL A 1 330 ? 3.062 -15.975 -0.691 1.00 90.31 330 VAL A N 1
ATOM 2588 C CA . VAL A 1 330 ? 4.315 -15.591 -0.022 1.00 90.31 330 VAL A CA 1
ATOM 2589 C C . VAL A 1 330 ? 4.018 -14.898 1.300 1.00 90.31 330 VAL A C 1
ATOM 2591 O O . VAL A 1 330 ? 4.633 -15.234 2.312 1.00 90.31 330 VAL A O 1
ATOM 2594 N N . THR A 1 331 ? 3.045 -13.990 1.308 1.00 90.25 331 THR A N 1
ATOM 2595 C CA . THR A 1 331 ? 2.704 -13.232 2.506 1.00 90.25 331 THR A CA 1
ATOM 2596 C C . THR A 1 331 ? 2.109 -14.127 3.590 1.00 90.25 331 THR A C 1
ATOM 2598 O O . THR A 1 331 ? 2.561 -14.101 4.734 1.00 90.25 331 THR A O 1
ATOM 2601 N N . THR A 1 332 ? 1.190 -15.021 3.229 1.00 92.56 332 THR A N 1
ATOM 2602 C CA . THR A 1 332 ? 0.630 -16.007 4.158 1.00 92.56 332 THR A CA 1
ATOM 2603 C C . THR A 1 332 ? 1.712 -16.907 4.760 1.00 92.56 332 THR A C 1
ATOM 2605 O O . THR A 1 332 ? 1.734 -17.114 5.973 1.00 92.56 332 THR A O 1
ATOM 2608 N N . LYS A 1 333 ? 2.670 -17.387 3.952 1.00 91.81 333 LYS A N 1
ATOM 2609 C CA . LYS A 1 333 ? 3.797 -18.198 4.450 1.00 91.81 333 LYS A CA 1
ATOM 2610 C C . LYS A 1 333 ? 4.726 -17.430 5.383 1.00 91.81 333 LYS A C 1
ATOM 2612 O O . LYS A 1 333 ? 5.305 -18.042 6.279 1.00 91.81 333 LYS A O 1
ATOM 2617 N N . PHE A 1 334 ? 4.886 -16.127 5.161 1.00 90.56 334 PHE A N 1
ATOM 2618 C CA . PHE A 1 334 ? 5.667 -15.261 6.038 1.00 90.56 334 PHE A CA 1
ATOM 2619 C C . PHE A 1 334 ? 5.028 -15.144 7.427 1.00 90.56 334 PHE A C 1
ATOM 2621 O O . PHE A 1 334 ? 5.738 -15.177 8.429 1.00 90.56 334 PHE A O 1
ATOM 2628 N N . TYR A 1 335 ? 3.696 -15.076 7.488 1.00 90.25 335 TYR A N 1
ATOM 2629 C CA . TYR A 1 335 ? 2.942 -15.095 8.742 1.00 90.25 335 TYR A CA 1
ATOM 2630 C C . TYR A 1 335 ? 2.995 -16.458 9.437 1.00 90.25 335 TYR A C 1
ATOM 2632 O O . TYR A 1 335 ? 3.318 -16.551 10.617 1.00 90.25 335 TYR A O 1
ATOM 2640 N N . ASN A 1 336 ? 2.686 -17.535 8.716 1.00 92.56 336 ASN A N 1
ATOM 2641 C CA . ASN A 1 336 ? 2.771 -18.888 9.248 1.00 92.56 336 ASN A CA 1
ATOM 2642 C C . ASN A 1 336 ? 2.988 -19.882 8.099 1.00 92.56 336 ASN A C 1
ATOM 2644 O O . ASN A 1 336 ? 2.122 -20.012 7.233 1.00 92.56 336 ASN A O 1
ATOM 2648 N N . PRO A 1 337 ? 4.088 -20.655 8.100 1.00 93.06 337 PRO A N 1
ATOM 2649 C CA . PRO A 1 337 ? 4.396 -21.579 7.010 1.00 93.06 337 PRO A CA 1
ATOM 2650 C C . PRO A 1 337 ? 3.384 -22.728 6.860 1.00 93.06 337 PRO A C 1
ATOM 2652 O O . PRO A 1 337 ? 3.423 -23.425 5.848 1.00 93.06 337 PRO A O 1
ATOM 2655 N N . ASN A 1 338 ? 2.504 -22.941 7.847 1.00 93.88 338 ASN A N 1
ATOM 2656 C CA . ASN A 1 338 ? 1.446 -23.952 7.802 1.00 93.88 338 ASN A CA 1
ATOM 2657 C C . ASN A 1 338 ? 0.098 -23.411 7.299 1.00 93.88 338 ASN A C 1
ATOM 2659 O O . ASN A 1 338 ? -0.805 -24.211 7.065 1.00 93.88 338 ASN A O 1
ATOM 2663 N N . MET A 1 339 ? -0.066 -22.090 7.157 1.00 94.62 339 MET A N 1
ATOM 2664 C CA . MET A 1 339 ? -1.263 -21.534 6.526 1.00 94.62 339 MET A CA 1
ATOM 2665 C C . MET A 1 339 ? -1.218 -21.788 5.015 1.00 94.62 339 MET A C 1
ATOM 2667 O O . MET A 1 339 ? -0.164 -21.694 4.378 1.00 94.62 339 MET A O 1
ATOM 2671 N N . LEU A 1 340 ? -2.374 -22.118 4.448 1.00 93.75 340 LEU A N 1
ATOM 2672 C CA . LEU A 1 340 ? -2.542 -22.421 3.030 1.00 93.75 340 LEU A CA 1
ATOM 2673 C C . LEU A 1 340 ? -3.378 -21.329 2.364 1.00 93.75 340 LEU A C 1
ATOM 2675 O O . LEU A 1 340 ? -4.214 -20.700 3.007 1.00 93.75 340 LEU A O 1
ATOM 2679 N N . VAL A 1 341 ? -3.132 -21.113 1.074 1.00 93.94 341 VAL A N 1
ATOM 2680 C CA . VAL A 1 341 ? -3.892 -20.178 0.240 1.00 93.94 341 VAL A CA 1
ATOM 2681 C C . VAL A 1 341 ? -4.418 -20.949 -0.954 1.00 93.94 341 VAL A C 1
ATOM 2683 O O . VAL A 1 341 ? -3.627 -21.471 -1.741 1.00 93.94 341 VAL A O 1
ATOM 2686 N N . ASP A 1 342 ? -5.738 -20.967 -1.090 1.00 93.38 342 ASP A N 1
ATOM 2687 C CA . ASP A 1 342 ? -6.435 -21.508 -2.247 1.00 93.38 342 ASP A CA 1
ATOM 2688 C C . ASP A 1 342 ? -7.004 -20.359 -3.081 1.00 93.38 342 ASP A C 1
ATOM 2690 O O . ASP A 1 342 ? -7.673 -19.463 -2.566 1.00 93.38 342 ASP A O 1
ATOM 2694 N N . ILE A 1 343 ? -6.735 -20.377 -4.387 1.00 92.19 343 ILE A N 1
ATOM 2695 C CA . ILE A 1 343 ? -7.240 -19.354 -5.304 1.00 92.19 343 ILE A CA 1
ATOM 2696 C C . ILE A 1 343 ? -8.614 -19.782 -5.805 1.00 92.19 343 ILE A C 1
ATOM 2698 O O . ILE A 1 343 ? -8.726 -20.699 -6.615 1.00 92.19 343 ILE A O 1
ATOM 2702 N N . LEU A 1 344 ? -9.666 -19.137 -5.309 1.00 90.31 344 LEU A N 1
ATOM 2703 C CA . LEU A 1 344 ? -11.045 -19.510 -5.635 1.00 90.31 344 LEU A CA 1
ATOM 2704 C C . LEU A 1 344 ? -11.488 -18.959 -6.994 1.00 90.31 344 LEU A C 1
ATOM 2706 O O . LEU A 1 344 ? -12.091 -19.669 -7.791 1.00 90.31 344 LEU A O 1
ATOM 2710 N N . ALA A 1 345 ? -11.153 -17.705 -7.284 1.00 86.38 345 ALA A N 1
ATOM 2711 C CA . ALA A 1 345 ? -11.489 -17.047 -8.536 1.00 86.38 345 ALA A CA 1
ATOM 2712 C C . ALA A 1 345 ? -10.347 -16.123 -8.972 1.00 86.38 345 ALA A C 1
ATOM 2714 O O . ALA A 1 345 ? -9.630 -15.567 -8.142 1.00 86.38 345 ALA A O 1
ATOM 2715 N N . ILE A 1 346 ? -10.193 -15.973 -10.284 1.00 84.00 346 ILE A N 1
ATOM 2716 C CA . ILE A 1 346 ? -9.310 -14.997 -10.927 1.00 84.00 346 ILE A CA 1
ATOM 2717 C C . ILE A 1 346 ? -10.141 -14.374 -12.058 1.00 84.00 346 ILE A C 1
ATOM 2719 O O . ILE A 1 346 ? -10.844 -15.143 -12.733 1.00 84.00 346 ILE A O 1
ATOM 2723 N N . PRO A 1 347 ? -10.111 -13.038 -12.243 1.00 73.94 347 PRO A N 1
ATOM 2724 C CA . PRO A 1 347 ? -10.675 -12.395 -13.428 1.00 73.94 347 PRO A CA 1
ATOM 2725 C C . PRO A 1 347 ? -10.169 -13.054 -14.727 1.00 73.94 347 PRO A C 1
ATOM 2727 O O . PRO A 1 347 ? -9.075 -13.624 -14.710 1.00 73.94 347 PRO A O 1
ATOM 2730 N N . PRO A 1 348 ? -10.974 -13.049 -15.804 1.00 59.53 348 PRO A N 1
ATOM 2731 C CA . PRO A 1 348 ? -10.589 -13.627 -17.090 1.00 59.53 348 PRO A CA 1
ATOM 2732 C C . PRO A 1 348 ? -9.356 -12.970 -17.717 1.00 59.53 348 PRO A C 1
ATOM 2734 O O . PRO A 1 348 ? -9.097 -11.779 -17.432 1.00 59.53 348 PRO A O 1
#

Solvent-accessible surface area (backbone atoms only — not comparable to full-atom values): 19917 Å² total; per-residue (Å²): 137,67,76,70,66,53,61,57,48,52,57,50,51,49,47,57,51,47,54,65,69,59,45,66,47,63,70,80,84,59,93,60,66,57,76,51,80,61,70,78,64,48,47,63,78,82,81,84,65,64,70,70,74,59,73,49,61,92,85,68,80,77,77,86,69,72,79,54,57,39,69,53,61,92,53,87,76,86,44,66,32,75,53,61,56,67,83,75,58,74,80,55,36,61,50,30,36,24,50,66,26,37,38,72,23,48,46,55,43,50,53,53,48,39,50,45,48,51,51,28,51,52,50,52,44,26,72,75,64,32,64,70,56,34,52,51,43,52,51,47,21,40,63,76,44,42,56,73,45,48,67,56,50,47,70,75,26,44,78,95,64,80,86,76,68,68,80,56,76,77,63,54,78,93,49,54,92,79,51,82,82,70,81,63,52,89,81,21,98,79,62,58,54,77,77,49,53,57,47,56,47,47,36,38,47,53,36,49,33,50,52,37,49,22,50,56,45,22,48,45,48,52,37,26,78,75,62,12,46,51,52,30,52,52,52,51,50,49,31,38,66,75,41,32,47,61,50,49,49,50,49,40,27,75,47,24,48,37,81,41,76,47,49,47,35,53,54,51,49,57,71,64,28,62,92,54,45,60,85,49,50,26,30,50,39,54,44,64,92,42,85,81,41,69,48,76,43,76,81,41,48,37,63,54,58,48,25,52,32,44,70,31,56,64,60,34,36,48,44,61,35,39,52,55,59,50,51,51,46,53,51,44,36,71,48,30,76,84,57,82,79,77,43,66,78,70,83,114

Sequence (348 aa):
MDPNSTESQEAVAGIDELLAIRKPGAHLEAEEVVADDFVLMLGVDLVNFPKFPKAVDDTVTFPLARMDVRQETDVDSGAELSDYSGEFRPDFRFTDFSSEALATRYVPYVENYTTLCLDGWFAEVSRRYGADVTAEIEWTAWNDQIVPEIARMRGEYLPTVEPYADPNAAVPEAARGTTRVDYTGVFSPGLDAGELTKPELVQWVLGSHEYLLQCIEAWATQLTVRYGLDTMFDIQFTLWGDTVLPGAKKLKEEHFGITGNTVADWMKDLHIDATALPGKAFDLTFEMPEPDVGIMTFNRCVAVDQWEAMGRPDILEKNCHSTCPKSMIVTTKFYNPNMLVDILAIPP